Protein AF-A0A7T4YAH5-F1 (afdb_monomer)

Sequence (178 aa):
MLKLDTFTGMHGDCFAFSPDGQRLAFCVQRSLQSATRHTDVFLAGVARSELWWIDLASGQIEEVTAEGDRFAPCWSPDGSMLAFGVATSESVRLSILNVRDGRRRTLTGNLTLRGKRPFDWIDDTQVVCAMVPGGELPRLFDLDRRACRKAPQTWAQLDRLGSSTVSVLGQRDWRAGR

Mean predicted aligned error: 9.02 Å

Nearest PDB structures (foldseek):
  3iax-assembly1_A  TM=8.194E-01  e=2.278E-06  Escherichia coli
  2ivz-assembly2_B  TM=8.279E-01  e=3.447E-06  Escherichia coli
  4r40-assembly1_A  TM=7.317E-01  e=1.907E-06  Yersinia pestis CO92
  2w8b-assembly1_A  TM=7.266E-01  e=1.907E-06  Escherichia coli
  4r40-assembly2_C  TM=7.231E-01  e=2.564E-06  Yersinia pestis CO92

Solvent-accessible surface area (backbone atoms only — not comparable to full-atom values): 10236 Å² total; per-residue (Å²): 132,89,54,75,68,65,51,26,56,60,60,10,38,58,45,33,61,33,68,85,65,49,36,40,35,34,52,46,74,56,60,73,89,80,33,93,49,75,80,56,68,90,52,77,58,45,51,25,10,22,32,29,32,32,36,67,87,81,64,51,70,47,76,72,38,99,50,62,16,22,39,34,46,42,51,21,71,77,46,56,33,38,35,29,38,36,54,56,102,64,43,36,25,45,28,39,29,35,67,88,80,68,51,70,48,73,78,53,66,37,35,41,78,51,48,51,59,42,54,51,62,78,44,80,86,42,72,49,67,48,67,38,64,91,95,51,63,38,66,67,54,50,52,50,55,48,46,69,56,50,47,59,65,52,56,72,41,27,80,80,66,77,40,98,73,83,81,92,80,81,86,75,84,61,89,54,89,120

Secondary structure (DSSP, 8-state):
---HHHHHHHH--SEEE-TTSSEEEEEEEPPGGG-TTTT-GGGTTGGGEEEEEEETTT--EEES-SSSSEEEEEE-TTSSEEEEEEE-SS-EEEEEEETTT--EEEEEEEB---SS-SEEESSSS-EEE-BPPTTPPPHHHHHHHHHHHHHHHHHTTHHHHT-S------SSTTS---

pLDDT: mean 79.74, std 15.7, range [36.44, 97.75]

Foldseek 3Di:
DDDPVVLLFFFADQWDAQLVRQKIKGWDFDDCVPQPCNPLVNNVRQSRIFIWMAGPVVRDIGGLDPDGSWGHWAAANVRQKIWIWHDDLFAIFIKMAGPPPSDIDTDDDHFDGDGRHQKYAPHNPDIDHHHDPPPDTHPVSVVVVVCVVQVVVQVVCCVVVVHPDDDDDDDPVDDDPD

Structure (mmCIF, N/CA/C/O backbone):
data_AF-A0A7T4YAH5-F1
#
_entry.id   AF-A0A7T4YAH5-F1
#
loop_
_atom_site.group_PDB
_atom_site.id
_atom_site.type_symbol
_atom_site.label_atom_id
_atom_site.label_alt_id
_atom_site.label_comp_id
_atom_site.label_asym_id
_atom_site.label_entity_id
_atom_site.label_seq_id
_atom_site.pdbx_PDB_ins_code
_atom_site.Cartn_x
_atom_site.Cartn_y
_atom_site.Cartn_z
_atom_site.occupancy
_atom_site.B_iso_or_equiv
_atom_site.auth_seq_id
_atom_site.auth_comp_id
_atom_site.auth_asym_id
_atom_site.auth_atom_id
_atom_site.pdbx_PDB_model_num
ATOM 1 N N . MET A 1 1 ? 6.861 19.980 -9.165 1.00 36.44 1 MET A N 1
ATOM 2 C CA . MET A 1 1 ? 6.117 19.772 -7.905 1.00 36.44 1 MET A CA 1
ATOM 3 C C . MET A 1 1 ? 5.042 18.729 -8.191 1.00 36.44 1 MET A C 1
ATOM 5 O O . MET A 1 1 ? 4.130 19.038 -8.945 1.00 36.44 1 MET A O 1
ATOM 9 N N . LEU A 1 2 ? 5.201 17.477 -7.738 1.00 38.94 2 LEU A N 1
ATOM 10 C CA . LEU A 1 2 ? 4.140 16.472 -7.900 1.00 38.94 2 LEU A CA 1
ATOM 11 C C . LEU A 1 2 ? 2.961 16.886 -7.009 1.00 38.94 2 LEU A C 1
ATOM 13 O O . LEU A 1 2 ? 3.134 17.042 -5.803 1.00 38.94 2 LEU A O 1
ATOM 17 N N . LYS A 1 3 ? 1.788 17.117 -7.607 1.00 45.31 3 LYS A N 1
ATOM 18 C CA . LYS A 1 3 ? 0.537 17.324 -6.866 1.00 45.31 3 LYS A CA 1
ATOM 19 C C . LYS A 1 3 ? 0.084 15.992 -6.266 1.00 45.31 3 LYS A C 1
ATOM 21 O O . LYS A 1 3 ? 0.256 14.948 -6.894 1.00 45.31 3 LYS A O 1
ATOM 26 N N . LEU A 1 4 ? -0.556 16.055 -5.098 1.00 47.19 4 LEU A N 1
ATOM 27 C CA . LEU A 1 4 ? -1.170 14.908 -4.416 1.00 47.19 4 LEU A CA 1
ATOM 28 C C . LEU A 1 4 ? -2.099 14.104 -5.356 1.00 47.19 4 LEU A C 1
ATOM 30 O O . LEU A 1 4 ? -2.118 12.876 -5.298 1.00 47.19 4 LEU A O 1
ATOM 34 N N . ASP A 1 5 ? -2.771 14.794 -6.288 1.00 48.34 5 ASP A N 1
ATOM 35 C CA . ASP A 1 5 ? -3.663 14.219 -7.310 1.00 48.34 5 ASP A CA 1
ATOM 36 C C . ASP A 1 5 ? -2.974 13.245 -8.283 1.00 48.34 5 ASP A C 1
ATOM 38 O O . ASP A 1 5 ? -3.588 12.293 -8.768 1.00 48.34 5 ASP A O 1
ATOM 42 N N . THR A 1 6 ? -1.694 13.464 -8.604 1.00 48.62 6 THR A N 1
ATOM 43 C CA . THR A 1 6 ? -0.969 12.622 -9.571 1.00 48.62 6 THR A CA 1
ATOM 44 C C . THR A 1 6 ? -0.624 11.256 -8.973 1.00 48.62 6 THR A C 1
ATOM 46 O O . THR A 1 6 ? -0.599 10.255 -9.686 1.00 48.62 6 THR A O 1
ATOM 49 N N . PHE A 1 7 ? -0.391 11.198 -7.660 1.00 54.16 7 PHE A N 1
ATOM 50 C CA . PHE A 1 7 ? -0.072 9.957 -6.955 1.00 54.16 7 PHE A CA 1
ATOM 51 C C . PHE A 1 7 ? -1.321 9.090 -6.759 1.00 54.16 7 PHE A C 1
ATOM 53 O O . PHE A 1 7 ? -1.309 7.901 -7.090 1.00 54.16 7 PHE A O 1
ATOM 60 N N . THR A 1 8 ? -2.422 9.715 -6.328 1.00 55.09 8 THR A N 1
ATOM 61 C CA . THR A 1 8 ? -3.728 9.062 -6.131 1.00 55.09 8 THR A CA 1
ATOM 62 C C . THR A 1 8 ? -4.264 8.436 -7.412 1.00 55.09 8 THR A C 1
ATOM 64 O O . THR A 1 8 ? -4.818 7.341 -7.382 1.00 55.09 8 THR A O 1
ATOM 67 N N . GLY A 1 9 ? -4.072 9.100 -8.557 1.00 55.50 9 GLY A N 1
ATOM 68 C CA . GLY A 1 9 ? -4.534 8.599 -9.852 1.00 55.50 9 GLY A CA 1
ATOM 69 C C . GLY A 1 9 ? -3.882 7.289 -10.313 1.00 55.50 9 GLY A C 1
ATOM 70 O O . GLY A 1 9 ? -4.515 6.549 -11.064 1.00 55.50 9 GLY A O 1
ATOM 71 N N . MET A 1 10 ? -2.651 6.992 -9.878 1.00 57.75 10 MET A N 1
ATOM 72 C CA . MET A 1 10 ? -1.889 5.829 -10.363 1.00 57.75 10 MET A CA 1
ATOM 73 C C . MET A 1 10 ? -1.738 4.700 -9.338 1.00 57.75 10 MET A C 1
ATOM 75 O O . MET A 1 10 ? -1.637 3.541 -9.735 1.00 57.75 10 MET A O 1
ATOM 79 N N . HIS A 1 11 ? -1.720 5.018 -8.042 1.00 64.75 11 HIS A N 1
ATOM 80 C CA . HIS A 1 11 ? -1.355 4.050 -6.998 1.00 64.75 11 HIS A CA 1
ATOM 81 C C . HIS A 1 11 ? -2.385 3.946 -5.872 1.00 64.75 11 HIS A C 1
ATOM 83 O O . HIS A 1 11 ? -2.245 3.107 -4.992 1.00 64.75 11 HIS A O 1
ATOM 89 N N . GLY A 1 12 ? -3.445 4.743 -5.938 1.00 72.19 12 GLY A N 1
ATOM 90 C CA . GLY A 1 12 ? -4.539 4.752 -4.986 1.00 72.19 12 GLY A CA 1
ATOM 91 C C . GLY A 1 12 ? -4.399 5.746 -3.844 1.00 72.19 12 GLY A C 1
ATO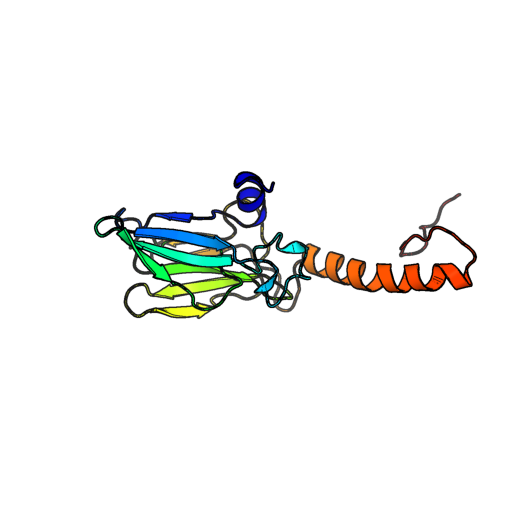M 92 O O . GLY A 1 12 ? -3.466 6.550 -3.819 1.00 72.19 12 GLY A O 1
ATOM 93 N N . ASP A 1 13 ? -5.389 5.746 -2.954 1.00 81.94 13 ASP A N 1
ATOM 94 C CA . ASP A 1 13 ? -5.535 6.763 -1.910 1.00 81.94 13 ASP A CA 1
ATOM 95 C C . ASP A 1 13 ? -4.298 6.834 -0.997 1.00 81.94 13 ASP A C 1
ATOM 97 O O . ASP A 1 13 ? -3.788 5.827 -0.520 1.00 81.94 13 ASP A O 1
ATOM 101 N N . CYS A 1 14 ? -3.778 8.041 -0.751 1.00 84.62 14 CYS A N 1
ATOM 102 C CA . CYS A 1 14 ? -2.607 8.227 0.118 1.00 84.62 14 CYS A CA 1
ATOM 103 C C . CYS A 1 14 ? -2.955 8.158 1.608 1.00 84.62 14 CYS A C 1
ATOM 105 O O . CYS A 1 14 ? -2.059 8.273 2.441 1.00 84.62 14 CYS A O 1
ATOM 107 N N . PHE A 1 15 ? -4.241 8.073 1.947 1.00 91.19 15 PHE A N 1
ATOM 108 C CA . PHE A 1 15 ? -4.732 8.051 3.314 1.00 91.19 15 PHE A CA 1
ATOM 109 C C . PHE A 1 15 ? -6.118 7.406 3.400 1.00 91.19 15 PHE A C 1
ATOM 111 O O . PHE A 1 15 ? -6.865 7.406 2.424 1.00 91.19 15 PHE A O 1
ATOM 118 N N . ALA A 1 16 ? -6.468 6.901 4.583 1.00 93.50 16 ALA A N 1
ATOM 119 C CA . ALA A 1 16 ? -7.782 6.354 4.896 1.00 93.50 16 ALA A CA 1
ATOM 120 C C . ALA A 1 16 ? -8.096 6.502 6.392 1.00 93.50 16 ALA A C 1
ATOM 122 O O . ALA A 1 16 ? -7.262 6.181 7.245 1.00 93.50 16 ALA A O 1
ATOM 123 N N . PHE A 1 17 ? -9.307 6.960 6.708 1.00 96.25 17 PHE A N 1
ATOM 124 C CA . PHE A 1 17 ? -9.820 6.956 8.078 1.00 96.25 17 PHE A CA 1
ATOM 125 C C . PHE A 1 17 ? -10.208 5.539 8.495 1.00 96.25 17 PHE A C 1
ATOM 127 O O . PHE A 1 17 ? -10.728 4.778 7.676 1.00 96.25 17 PHE A O 1
ATOM 134 N N . SER A 1 18 ? -9.976 5.202 9.762 1.00 96.88 18 SER A N 1
ATOM 135 C CA . SER A 1 18 ? -10.593 4.025 10.362 1.00 96.88 18 SER A CA 1
ATOM 136 C C . SER A 1 18 ? -12.117 4.198 10.406 1.00 96.88 18 SER A C 1
ATOM 138 O O . SER A 1 18 ? -12.602 5.333 10.468 1.00 96.88 18 SER A O 1
ATOM 140 N N . PRO A 1 19 ? -12.896 3.103 10.381 1.00 97.38 19 PRO A N 1
ATOM 141 C CA . PRO A 1 19 ? -14.359 3.179 10.332 1.00 97.38 19 PRO A CA 1
ATOM 142 C C . PRO A 1 19 ? -14.983 3.909 11.528 1.00 97.38 19 PRO A C 1
ATOM 144 O O . PRO A 1 19 ? -16.006 4.573 11.389 1.00 97.38 19 PRO A O 1
ATOM 147 N N . ASP A 1 20 ? -14.343 3.818 12.693 1.00 96.56 20 ASP A N 1
ATOM 148 C CA . ASP A 1 20 ? -14.732 4.512 13.925 1.00 96.56 20 ASP A CA 1
ATOM 149 C C . ASP A 1 20 ? -14.320 5.998 13.961 1.00 96.56 20 ASP A C 1
ATOM 151 O O . ASP A 1 20 ? -14.664 6.713 14.902 1.00 96.56 20 ASP A O 1
ATOM 155 N N . GLY A 1 21 ? -13.573 6.470 12.957 1.00 96.31 21 GLY A N 1
ATOM 156 C CA . GLY A 1 21 ? -13.074 7.838 12.870 1.00 96.31 21 GLY A CA 1
ATOM 157 C C . GLY A 1 21 ? -12.007 8.198 13.907 1.00 96.31 21 GLY A C 1
ATOM 158 O O . GLY A 1 21 ? -11.736 9.383 14.082 1.00 96.31 21 GLY A O 1
ATOM 159 N N . GLN A 1 22 ? -11.404 7.227 14.601 1.00 96.69 22 GLN A N 1
ATOM 160 C CA . GLN A 1 22 ? -10.389 7.490 15.631 1.00 96.69 22 GLN A CA 1
ATOM 161 C C . GLN A 1 22 ? -8.968 7.565 15.075 1.00 96.69 22 GLN A C 1
ATOM 163 O O . GLN A 1 22 ? -8.104 8.209 15.671 1.00 96.69 22 GLN A O 1
ATOM 168 N N . ARG A 1 23 ? -8.710 6.926 13.933 1.00 96.94 23 ARG A N 1
ATOM 169 C CA . ARG A 1 23 ? -7.390 6.866 13.311 1.00 96.94 23 ARG A CA 1
ATOM 170 C C . ARG A 1 23 ? -7.440 7.332 11.869 1.00 96.94 23 ARG A C 1
ATOM 172 O O . ARG A 1 23 ? -8.410 7.113 11.147 1.00 96.94 23 ARG A O 1
ATOM 179 N N . LEU A 1 24 ? -6.339 7.919 11.424 1.00 96.88 24 LEU A N 1
ATOM 180 C CA . LEU A 1 24 ? -6.075 8.191 10.016 1.00 96.88 24 LEU A CA 1
ATOM 181 C C . LEU A 1 24 ? -4.782 7.478 9.636 1.00 96.88 24 LEU A C 1
ATOM 183 O O . LEU A 1 24 ? -3.719 7.840 10.131 1.00 96.88 24 LEU A O 1
ATOM 187 N N . ALA A 1 25 ? -4.870 6.476 8.765 1.00 95.38 25 ALA A N 1
ATOM 188 C CA . ALA A 1 25 ? -3.705 5.869 8.133 1.00 95.38 25 ALA A CA 1
ATOM 189 C C . ALA A 1 25 ? -3.293 6.721 6.931 1.00 95.38 25 ALA A C 1
ATOM 191 O O . ALA A 1 25 ? -4.157 7.168 6.180 1.00 95.38 25 ALA A O 1
ATOM 192 N N . PHE A 1 26 ? -2.000 6.948 6.729 1.00 92.19 26 PHE A N 1
ATOM 193 C CA . PHE A 1 26 ? -1.492 7.769 5.636 1.00 92.19 26 PHE A CA 1
ATOM 194 C C . PHE A 1 26 ? -0.078 7.374 5.210 1.00 92.19 26 PHE A C 1
ATOM 196 O O . PHE A 1 26 ? 0.695 6.773 5.955 1.00 92.19 26 PHE A O 1
ATOM 203 N N . CYS A 1 27 ? 0.250 7.720 3.972 1.00 88.06 27 CYS A N 1
ATOM 204 C CA . CYS A 1 27 ? 1.543 7.467 3.364 1.00 88.06 27 CYS A CA 1
ATOM 205 C C . CYS A 1 27 ? 2.516 8.620 3.637 1.00 88.06 27 CYS A C 1
ATOM 207 O O . CYS A 1 27 ? 2.220 9.778 3.335 1.00 88.06 27 CYS A O 1
ATOM 209 N N . VAL A 1 28 ? 3.710 8.297 4.131 1.00 85.31 28 VAL A N 1
ATOM 210 C CA . VAL A 1 28 ? 4.833 9.232 4.266 1.00 85.31 28 VAL A CA 1
ATOM 211 C C . VAL A 1 28 ? 5.861 8.916 3.194 1.00 85.31 28 VAL A C 1
ATOM 213 O O . VAL A 1 28 ? 6.392 7.811 3.137 1.00 85.31 28 VAL A O 1
ATOM 216 N N . GLN A 1 29 ? 6.167 9.890 2.338 1.00 78.62 29 GLN A N 1
ATOM 217 C CA . GLN A 1 29 ? 7.160 9.711 1.285 1.00 78.62 29 GLN A CA 1
ATOM 218 C C . GLN A 1 29 ? 8.541 10.184 1.750 1.00 78.62 29 GLN A C 1
ATOM 220 O O . GLN A 1 29 ? 8.755 11.371 2.003 1.00 78.62 29 GLN A O 1
ATOM 225 N N . ARG A 1 30 ? 9.504 9.263 1.829 1.00 72.56 30 ARG A N 1
ATOM 226 C CA . ARG A 1 30 ? 10.883 9.567 2.234 1.00 72.56 30 ARG A CA 1
ATOM 227 C C . ARG A 1 30 ? 11.705 10.213 1.115 1.00 72.56 30 ARG A C 1
ATOM 229 O O . ARG A 1 30 ? 11.411 10.094 -0.082 1.00 72.56 30 ARG A O 1
ATOM 236 N N . SER A 1 31 ? 12.782 10.887 1.523 1.00 69.38 31 SER A N 1
ATOM 237 C CA . SER A 1 31 ? 13.765 11.501 0.622 1.00 69.38 31 SER A CA 1
ATOM 238 C C . SER A 1 31 ? 14.330 10.491 -0.385 1.00 69.38 31 SER A C 1
ATOM 240 O O . SER A 1 31 ? 14.428 9.299 -0.106 1.00 69.38 31 SER A O 1
ATOM 242 N N . LEU A 1 32 ? 14.730 10.968 -1.570 1.00 67.56 32 LEU A N 1
ATOM 243 C CA . LEU A 1 32 ? 15.436 10.137 -2.556 1.00 67.56 32 LEU A CA 1
ATOM 244 C C . LEU A 1 32 ? 16.767 9.608 -2.004 1.00 67.56 32 LEU A C 1
ATOM 246 O O . LEU A 1 32 ? 17.168 8.507 -2.358 1.00 67.56 32 LEU A O 1
ATOM 250 N N . GLN A 1 33 ? 17.432 10.364 -1.125 1.00 67.06 33 GLN A N 1
ATOM 251 C CA . GLN A 1 33 ? 18.733 9.982 -0.561 1.00 67.06 33 GLN A CA 1
ATOM 252 C C . GLN A 1 33 ? 18.659 8.733 0.323 1.00 67.06 33 GLN A C 1
ATOM 254 O O . GLN A 1 33 ? 19.614 7.969 0.378 1.00 67.06 33 GLN A O 1
ATOM 259 N N . SER A 1 34 ? 17.529 8.514 0.996 1.00 65.69 34 SER A N 1
ATOM 260 C CA . SER A 1 34 ? 17.310 7.360 1.872 1.00 65.69 34 SER A CA 1
ATOM 261 C C . SER A 1 34 ? 16.619 6.190 1.161 1.00 65.69 34 SER A C 1
ATOM 263 O O . SER A 1 34 ? 16.307 5.187 1.795 1.00 65.69 34 SER A O 1
ATOM 265 N N . ALA A 1 35 ? 16.331 6.312 -0.138 1.00 62.72 35 ALA A N 1
ATOM 266 C CA . ALA A 1 35 ? 15.561 5.327 -0.883 1.00 62.72 35 ALA A CA 1
ATOM 267 C C . ALA A 1 35 ? 16.434 4.173 -1.387 1.00 62.72 35 ALA A C 1
ATOM 269 O O . ALA A 1 35 ? 17.338 4.362 -2.203 1.00 62.72 35 ALA A O 1
ATOM 270 N N . THR A 1 36 ? 16.092 2.951 -0.983 1.00 60.09 36 THR A N 1
ATOM 271 C CA . THR A 1 36 ? 16.811 1.729 -1.372 1.00 60.09 36 THR A CA 1
ATOM 272 C C . THR A 1 36 ? 16.615 1.364 -2.851 1.00 60.09 36 THR A C 1
ATOM 274 O O . THR A 1 36 ? 17.432 0.640 -3.412 1.00 60.09 36 THR A O 1
ATOM 277 N N . ARG A 1 37 ? 15.545 1.860 -3.497 1.00 60.31 37 ARG A N 1
ATOM 278 C CA . ARG A 1 37 ? 15.133 1.505 -4.874 1.00 60.31 37 ARG A CA 1
ATOM 279 C C . ARG A 1 37 ? 14.713 2.720 -5.715 1.00 60.31 37 ARG A C 1
ATOM 281 O O . ARG A 1 37 ? 13.668 2.736 -6.358 1.00 60.31 37 ARG A O 1
ATOM 288 N N . HIS A 1 38 ? 15.527 3.775 -5.717 1.00 52.97 38 HIS A N 1
ATOM 289 C CA . HIS A 1 38 ? 15.213 5.033 -6.416 1.00 52.97 38 HIS A CA 1
ATOM 290 C C . HIS A 1 38 ? 15.165 4.925 -7.956 1.00 52.97 38 HIS A C 1
ATOM 292 O O . HIS A 1 38 ? 14.701 5.858 -8.610 1.00 52.97 38 HIS A O 1
ATOM 298 N N . THR A 1 39 ? 15.628 3.817 -8.543 1.00 56.16 39 THR A N 1
ATOM 299 C CA . THR A 1 39 ? 15.644 3.587 -9.998 1.00 56.16 39 THR A CA 1
ATOM 300 C C . THR A 1 39 ? 14.350 2.991 -10.555 1.00 56.16 39 THR A C 1
ATOM 302 O O . THR A 1 39 ? 14.214 2.888 -11.773 1.00 56.16 39 THR A O 1
ATOM 305 N N . ASP A 1 40 ? 13.390 2.619 -9.704 1.00 61.22 40 ASP A N 1
ATOM 306 C CA . ASP A 1 40 ? 12.112 2.042 -10.133 1.00 61.22 40 ASP A CA 1
ATOM 307 C C . ASP A 1 40 ? 11.119 3.158 -10.511 1.00 61.22 40 ASP A C 1
ATOM 309 O O . ASP A 1 40 ? 10.168 3.475 -9.790 1.00 61.22 40 ASP A O 1
ATOM 313 N N . VAL A 1 41 ? 11.370 3.783 -11.669 1.00 56.16 41 VAL A N 1
ATOM 314 C CA . VAL A 1 41 ? 10.643 4.953 -12.210 1.00 56.16 41 VAL A CA 1
ATOM 315 C C . VAL A 1 41 ? 9.122 4.730 -12.274 1.00 56.16 41 VAL A C 1
ATOM 317 O O . VAL A 1 41 ? 8.341 5.666 -12.097 1.00 56.16 41 VAL A O 1
ATOM 320 N N . PHE A 1 42 ? 8.691 3.483 -12.458 1.00 59.88 42 PHE A N 1
ATOM 321 C CA . PHE A 1 42 ? 7.303 3.098 -12.751 1.00 59.88 42 PHE A CA 1
ATOM 322 C C . PHE A 1 42 ? 6.371 3.142 -11.544 1.00 59.88 42 PHE A C 1
ATOM 324 O O . PHE A 1 42 ? 5.161 3.237 -11.708 1.00 59.88 42 PHE A O 1
ATOM 331 N N . LEU A 1 43 ? 6.927 3.132 -10.333 1.00 62.91 43 LEU A N 1
ATOM 332 C CA . LEU A 1 43 ? 6.157 3.283 -9.102 1.00 62.91 43 LEU A CA 1
ATOM 333 C C . LEU A 1 43 ? 5.958 4.758 -8.715 1.00 62.91 43 LEU A C 1
ATOM 335 O O . LEU A 1 43 ? 5.438 5.038 -7.641 1.00 62.91 43 LEU A O 1
ATOM 339 N N . ALA A 1 44 ? 6.415 5.715 -9.537 1.00 60.38 44 ALA A N 1
ATOM 340 C CA . ALA A 1 44 ? 6.275 7.164 -9.332 1.00 60.38 44 ALA A CA 1
ATOM 341 C C . ALA A 1 44 ? 6.596 7.645 -7.895 1.00 60.38 44 ALA A C 1
ATOM 343 O O . ALA A 1 44 ? 6.004 8.593 -7.379 1.00 60.38 44 ALA A O 1
ATOM 344 N N . GLY A 1 45 ? 7.548 6.981 -7.230 1.00 60.88 45 GLY A N 1
ATOM 345 C CA . GLY A 1 45 ? 7.958 7.290 -5.862 1.00 60.88 45 GLY A CA 1
ATOM 346 C C . GLY A 1 45 ? 7.187 6.584 -4.738 1.00 60.88 45 GLY A C 1
ATOM 347 O O . GLY A 1 45 ? 7.502 6.856 -3.582 1.00 60.88 45 GLY A O 1
ATOM 348 N N . VAL A 1 46 ? 6.259 5.668 -5.038 1.00 66.50 46 VAL A N 1
ATOM 349 C CA . VAL A 1 46 ? 5.670 4.706 -4.081 1.00 66.50 46 VAL A CA 1
ATOM 350 C C . VAL A 1 46 ? 6.736 3.802 -3.462 1.00 66.50 46 VAL A C 1
ATOM 352 O O . VAL A 1 46 ? 6.631 3.452 -2.291 1.00 66.50 46 VAL A O 1
ATOM 355 N N . ALA A 1 47 ? 7.815 3.513 -4.197 1.00 63.78 47 ALA A N 1
ATOM 356 C CA . ALA A 1 47 ? 8.993 2.779 -3.712 1.00 63.78 47 ALA A CA 1
ATOM 357 C C . ALA A 1 47 ? 9.805 3.522 -2.612 1.00 63.78 47 ALA A C 1
ATOM 359 O O . ALA A 1 47 ? 10.987 3.281 -2.382 1.00 63.78 47 ALA A O 1
ATOM 360 N N . ARG A 1 48 ? 9.205 4.556 -2.016 1.00 74.88 48 ARG A N 1
ATOM 361 C CA . ARG A 1 48 ? 9.737 5.387 -0.924 1.00 74.88 48 ARG A CA 1
ATOM 362 C C . ARG A 1 48 ? 8.658 5.733 0.096 1.00 74.88 48 ARG A C 1
ATOM 364 O O . ARG A 1 48 ? 8.863 6.616 0.924 1.00 74.88 48 ARG A O 1
ATOM 371 N N . SER A 1 49 ? 7.487 5.125 -0.049 1.00 81.38 49 SER A N 1
ATOM 372 C CA . SER A 1 49 ? 6.342 5.360 0.808 1.00 81.38 49 SER A CA 1
ATOM 373 C C . SER A 1 49 ? 6.410 4.411 1.994 1.00 81.38 49 SER A C 1
ATOM 375 O O . SER A 1 49 ? 6.599 3.210 1.818 1.00 81.38 49 SER A O 1
ATOM 377 N N . GLU A 1 50 ? 6.254 4.959 3.185 1.00 86.44 50 GLU A N 1
ATOM 378 C CA . GLU A 1 50 ? 6.023 4.225 4.423 1.00 86.44 50 GLU A CA 1
ATOM 379 C C . GLU A 1 50 ? 4.579 4.445 4.849 1.00 86.44 50 GLU A C 1
ATOM 381 O O . GLU A 1 50 ? 3.993 5.497 4.571 1.00 86.44 50 GLU A O 1
ATOM 386 N N . LEU A 1 51 ? 4.012 3.469 5.547 1.00 90.06 51 LEU A N 1
ATOM 387 C CA . LEU A 1 51 ? 2.682 3.602 6.106 1.00 90.06 51 LEU A CA 1
ATOM 388 C C . LEU A 1 51 ? 2.764 4.020 7.571 1.00 90.06 51 LEU A C 1
ATOM 390 O O . LEU A 1 51 ? 3.487 3.420 8.367 1.00 90.06 51 LEU A O 1
ATOM 394 N N . TRP A 1 52 ? 2.000 5.049 7.904 1.00 93.38 52 TRP A N 1
ATOM 395 C CA . TRP A 1 52 ? 1.897 5.647 9.227 1.00 93.38 52 TRP A CA 1
ATOM 396 C C . TRP A 1 52 ? 0.422 5.780 9.602 1.00 93.38 52 TRP A C 1
ATOM 398 O O . TRP A 1 52 ? -0.451 5.745 8.731 1.00 93.38 52 TRP A O 1
ATOM 408 N N . TRP A 1 53 ? 0.130 5.937 10.889 1.00 95.50 53 TRP A N 1
ATOM 409 C CA . TRP A 1 53 ? -1.177 6.397 11.335 1.00 95.50 53 TRP A CA 1
ATOM 410 C C . TRP A 1 53 ? -1.048 7.455 12.418 1.00 95.50 53 TRP A C 1
ATOM 412 O O . TRP A 1 53 ? -0.018 7.576 13.080 1.00 95.50 53 TRP A O 1
ATOM 422 N N . ILE A 1 54 ? -2.112 8.225 12.582 1.00 96.38 54 ILE A N 1
ATOM 423 C CA . ILE A 1 54 ? -2.287 9.148 13.695 1.00 96.38 54 ILE A CA 1
ATOM 424 C C . ILE A 1 54 ? -3.554 8.767 14.454 1.00 96.38 54 ILE A C 1
ATOM 426 O O . ILE A 1 54 ? -4.596 8.528 13.838 1.00 96.38 54 ILE A O 1
ATOM 430 N N . ASP A 1 55 ? -3.452 8.709 15.777 1.00 96.62 55 ASP A N 1
ATOM 431 C CA . ASP A 1 55 ? -4.601 8.713 16.673 1.00 96.62 55 ASP A CA 1
ATOM 432 C C . ASP A 1 55 ? -5.123 10.150 16.786 1.00 96.62 55 ASP A C 1
ATOM 434 O O . ASP A 1 55 ? -4.397 11.068 17.168 1.00 96.62 55 ASP A O 1
ATOM 438 N N . LEU A 1 56 ? -6.378 10.365 16.404 1.00 96.31 56 LEU A N 1
ATOM 439 C CA . LEU A 1 56 ? -6.936 11.707 16.248 1.00 96.31 56 LEU A CA 1
ATOM 440 C C . LEU A 1 56 ? -7.320 12.358 17.580 1.00 96.31 56 LEU A C 1
ATOM 442 O O . LEU A 1 56 ? -7.460 13.578 17.632 1.00 96.31 56 LEU A O 1
ATOM 446 N N . ALA A 1 57 ? -7.472 11.575 18.650 1.00 95.94 57 ALA A N 1
ATOM 447 C CA . ALA A 1 57 ? -7.790 12.099 19.973 1.00 95.94 57 ALA A CA 1
ATOM 448 C C . ALA A 1 57 ? -6.538 12.627 20.688 1.00 95.94 57 ALA A C 1
ATOM 450 O O . ALA A 1 57 ? -6.561 13.704 21.283 1.00 95.94 57 ALA A O 1
ATOM 451 N N . SER A 1 58 ? -5.444 11.870 20.624 1.00 96.69 58 SER A N 1
ATOM 452 C CA . SER A 1 58 ? -4.173 12.193 21.281 1.00 96.69 58 SER A CA 1
ATOM 453 C C . SER A 1 58 ? -3.203 12.969 20.388 1.00 96.69 58 SER A C 1
ATOM 455 O O . SER A 1 58 ? -2.290 13.621 20.892 1.00 96.69 58 SER A O 1
ATOM 457 N N . GLY A 1 59 ? -3.369 12.886 19.066 1.00 95.88 59 GLY A N 1
ATOM 458 C CA . GLY A 1 59 ? -2.396 13.373 18.091 1.00 95.88 59 GLY A CA 1
ATOM 459 C C . GLY A 1 59 ? -1.144 12.496 17.988 1.00 95.88 59 GLY A C 1
ATOM 460 O O . GLY A 1 59 ? -0.174 12.897 17.344 1.00 95.88 59 GLY A O 1
ATOM 461 N N . GLN A 1 60 ? -1.133 11.318 18.621 1.00 96.94 60 GLN A N 1
ATOM 462 C CA . GLN A 1 60 ? 0.006 10.409 18.590 1.00 96.94 60 GLN A CA 1
ATOM 463 C C . GLN A 1 60 ? 0.175 9.816 17.191 1.00 96.94 60 GLN A C 1
ATOM 465 O O . GLN A 1 60 ? -0.743 9.211 16.640 1.00 96.94 60 GLN A O 1
ATOM 470 N N . ILE A 1 61 ? 1.368 9.993 16.624 1.00 95.25 61 ILE A N 1
ATOM 471 C CA . ILE A 1 61 ? 1.746 9.481 15.306 1.00 95.25 61 ILE A CA 1
ATOM 472 C C . ILE A 1 61 ? 2.615 8.244 15.495 1.00 95.25 61 ILE A C 1
ATOM 474 O O . ILE A 1 61 ? 3.607 8.285 16.224 1.00 95.25 61 ILE A O 1
ATOM 478 N N . GLU A 1 62 ? 2.275 7.166 14.798 1.00 92.81 62 GLU A N 1
ATOM 479 C CA . GLU A 1 62 ? 2.997 5.901 14.878 1.00 92.81 62 GLU A CA 1
ATOM 480 C C . GLU A 1 62 ? 3.282 5.342 13.490 1.00 92.81 62 GLU A C 1
ATOM 482 O O . GLU A 1 62 ? 2.497 5.475 12.544 1.00 92.81 62 GLU A O 1
ATOM 487 N N . GLU A 1 63 ? 4.432 4.689 13.380 1.00 90.56 63 GLU A N 1
ATOM 488 C CA . GLU A 1 63 ? 4.824 3.993 12.171 1.00 90.56 63 GLU A CA 1
ATOM 489 C C . GLU A 1 63 ? 4.098 2.647 12.094 1.00 90.56 63 GLU A C 1
ATOM 491 O O . GLU A 1 63 ? 4.254 1.770 12.945 1.00 90.56 63 GLU A O 1
ATOM 496 N N . VAL A 1 64 ? 3.304 2.471 11.040 1.00 87.38 64 VAL A N 1
ATOM 497 C CA . VAL A 1 64 ? 2.529 1.248 10.804 1.00 87.38 64 VAL A CA 1
ATOM 498 C C . VAL A 1 64 ? 3.393 0.190 10.155 1.00 87.38 64 VAL A C 1
ATOM 500 O O . VAL A 1 64 ? 3.159 -0.997 10.372 1.00 87.38 64 VAL A O 1
ATOM 503 N N . THR A 1 65 ? 4.387 0.601 9.367 1.00 77.00 65 THR A N 1
ATOM 504 C CA . THR A 1 65 ? 5.369 -0.272 8.725 1.00 77.00 65 THR A CA 1
ATOM 505 C C . THR A 1 65 ? 6.758 0.359 8.782 1.00 77.00 65 THR A C 1
ATOM 507 O O . THR A 1 65 ? 6.994 1.331 8.081 1.00 77.00 65 THR A O 1
ATOM 510 N N . ALA A 1 66 ? 7.692 -0.258 9.514 1.00 70.50 66 ALA A N 1
ATOM 511 C CA . ALA A 1 66 ? 9.116 0.125 9.537 1.00 70.50 66 ALA A CA 1
ATOM 512 C C . ALA A 1 66 ? 9.857 -0.099 8.200 1.00 70.50 66 ALA A C 1
ATOM 514 O O . ALA A 1 66 ? 11.052 0.153 8.072 1.00 70.50 66 ALA A O 1
ATOM 515 N N . GLU A 1 67 ? 9.157 -0.651 7.210 1.00 72.56 67 GLU A N 1
ATOM 516 C CA . GLU A 1 67 ? 9.659 -0.925 5.872 1.00 72.56 67 GLU A CA 1
ATOM 517 C C . GLU A 1 67 ? 9.015 0.063 4.898 1.00 72.56 67 GLU A C 1
ATOM 519 O O . GLU A 1 67 ? 7.804 0.297 4.960 1.00 72.56 67 GLU A O 1
ATOM 524 N N . GLY A 1 68 ? 9.807 0.584 3.959 1.00 74.12 68 GLY A N 1
ATOM 525 C CA . GLY A 1 68 ? 9.290 1.336 2.818 1.00 74.12 68 GLY A CA 1
ATOM 526 C C . GLY A 1 68 ? 8.502 0.459 1.837 1.00 74.12 68 GLY A C 1
ATOM 527 O O . GLY A 1 68 ? 8.230 -0.720 2.075 1.00 74.12 68 GLY A O 1
ATOM 528 N N . ASP A 1 69 ? 8.161 1.030 0.685 1.00 84.44 69 ASP A N 1
ATOM 529 C CA . ASP A 1 69 ? 7.394 0.372 -0.378 1.00 84.44 69 ASP A CA 1
ATOM 530 C C . ASP A 1 69 ? 5.955 -0.001 0.051 1.00 84.44 69 ASP A C 1
ATOM 532 O O . ASP A 1 69 ? 5.416 -1.025 -0.386 1.00 84.44 69 ASP A O 1
ATOM 536 N N . ARG A 1 70 ? 5.328 0.799 0.928 1.00 88.62 70 ARG A N 1
ATOM 537 C CA . ARG A 1 70 ? 3.972 0.585 1.472 1.00 88.62 70 ARG A CA 1
ATOM 538 C C . ARG A 1 70 ? 3.045 1.751 1.158 1.00 88.62 70 ARG A C 1
ATOM 540 O O . ARG A 1 70 ? 3.392 2.907 1.394 1.00 88.62 70 ARG A O 1
ATOM 547 N N . PHE A 1 71 ? 1.866 1.461 0.613 1.00 87.94 71 PHE A N 1
ATOM 548 C CA . PHE A 1 71 ? 0.950 2.495 0.122 1.00 87.94 71 PHE A CA 1
ATOM 549 C C . PHE A 1 71 ? -0.507 2.026 0.054 1.00 87.94 71 PHE A C 1
ATOM 551 O O . PHE A 1 71 ? -0.785 0.856 0.302 1.00 87.94 71 PHE A O 1
ATOM 558 N N . ALA A 1 72 ? -1.418 2.931 -0.316 1.00 90.19 72 ALA A N 1
ATOM 559 C CA . ALA A 1 72 ? -2.845 2.649 -0.493 1.00 90.19 72 ALA A CA 1
ATOM 560 C C . ALA A 1 72 ? -3.497 1.971 0.727 1.00 90.19 72 ALA A C 1
ATOM 562 O O . ALA A 1 72 ? -4.005 0.857 0.595 1.00 90.19 72 ALA A O 1
ATOM 563 N N . PRO A 1 73 ? -3.449 2.588 1.926 1.00 93.69 73 PRO A N 1
ATOM 564 C CA . PRO A 1 73 ? -4.137 2.036 3.084 1.00 93.69 73 PRO A CA 1
ATOM 565 C C . PRO A 1 73 ? -5.644 1.930 2.847 1.00 93.69 73 PRO A C 1
ATOM 567 O O . PRO A 1 73 ? -6.267 2.851 2.324 1.00 93.69 73 PRO A O 1
ATOM 570 N N . CYS A 1 74 ? -6.229 0.824 3.293 1.00 94.44 74 CYS A N 1
ATOM 571 C CA . CYS A 1 74 ? -7.662 0.572 3.229 1.00 94.44 74 CYS A CA 1
ATOM 572 C C . CYS A 1 74 ? -8.094 -0.250 4.452 1.00 94.44 74 CYS A C 1
ATOM 574 O O . CYS A 1 74 ? -7.631 -1.377 4.649 1.00 94.44 74 CYS A O 1
ATOM 576 N N . TRP A 1 75 ? -8.933 0.328 5.309 1.00 96.81 75 TRP A N 1
ATOM 577 C CA . TRP A 1 75 ? -9.407 -0.321 6.535 1.00 96.81 75 TRP A CA 1
ATOM 578 C C . TRP A 1 75 ? -10.514 -1.333 6.239 1.00 96.81 75 TRP A C 1
ATOM 580 O O . TRP A 1 75 ? -11.365 -1.066 5.390 1.00 96.81 75 TRP A O 1
ATOM 590 N N . SER A 1 76 ? -10.522 -2.461 6.956 1.00 97.38 76 SER A N 1
ATOM 591 C CA . SER A 1 76 ? -11.698 -3.336 6.995 1.00 97.38 76 SER A CA 1
ATOM 592 C C . SER A 1 76 ? -12.882 -2.606 7.636 1.00 97.38 76 SER A C 1
ATOM 594 O O . SER A 1 76 ? -12.655 -1.696 8.438 1.00 97.38 76 SER A O 1
ATOM 596 N N . PRO A 1 77 ? -14.138 -2.971 7.318 1.00 97.75 77 PRO A N 1
ATOM 597 C CA . PRO A 1 77 ? -15.312 -2.284 7.861 1.00 97.75 77 PRO A CA 1
ATOM 598 C C . PRO A 1 77 ? -15.414 -2.336 9.395 1.00 97.75 77 PRO A C 1
ATOM 600 O O . PRO A 1 77 ? -15.833 -1.355 10.006 1.00 97.75 77 PRO A O 1
ATOM 603 N N . ASP A 1 78 ? -14.973 -3.427 10.024 1.00 97.38 78 ASP A N 1
ATOM 604 C CA . ASP A 1 78 ? -14.843 -3.561 11.484 1.00 97.38 78 ASP A CA 1
ATOM 605 C C . ASP A 1 78 ? -13.630 -2.831 12.097 1.00 97.38 78 ASP A C 1
ATOM 607 O O . ASP A 1 78 ? -13.479 -2.791 13.319 1.00 97.38 78 ASP A O 1
ATOM 611 N N . GLY A 1 79 ? -12.734 -2.282 11.272 1.00 97.19 79 GLY A N 1
ATOM 612 C CA . GLY A 1 79 ? -11.512 -1.601 11.698 1.00 97.19 79 GLY A CA 1
ATOM 613 C C . GLY A 1 79 ? -10.428 -2.514 12.286 1.00 97.19 79 GLY A C 1
ATOM 614 O O . GLY A 1 79 ? -9.403 -2.011 12.750 1.00 97.19 79 GLY A O 1
ATOM 615 N N . SER A 1 80 ? -10.609 -3.839 12.282 1.00 96.88 80 SER A N 1
ATOM 616 C CA . SER A 1 80 ? -9.651 -4.779 12.880 1.00 96.88 80 SER A CA 1
ATOM 617 C C . SER A 1 80 ? -8.432 -5.054 11.993 1.00 96.88 80 SER A C 1
ATOM 619 O O . SER A 1 80 ? -7.378 -5.483 12.488 1.00 96.88 80 SER A O 1
ATOM 621 N N . MET A 1 81 ? -8.548 -4.770 10.694 1.00 97.50 81 MET A N 1
ATOM 622 C CA . MET A 1 81 ? -7.521 -5.007 9.691 1.00 97.50 81 MET A CA 1
ATOM 623 C C . MET A 1 81 ? -7.245 -3.755 8.856 1.00 97.50 81 MET A C 1
ATOM 625 O O . MET A 1 81 ? -8.126 -2.954 8.551 1.00 97.50 81 MET A O 1
ATOM 629 N N . LEU A 1 82 ? -5.996 -3.635 8.412 1.00 96.06 82 LEU A N 1
ATOM 630 C CA . LEU A 1 82 ? -5.569 -2.634 7.442 1.00 96.06 82 LEU A CA 1
ATOM 631 C C . LEU A 1 82 ? -4.929 -3.330 6.241 1.00 96.06 82 LEU A C 1
ATOM 633 O O . LEU A 1 82 ? -3.886 -3.971 6.371 1.00 96.06 82 LEU A O 1
ATOM 637 N N . ALA A 1 83 ? -5.553 -3.203 5.075 1.00 95.75 83 ALA A N 1
ATOM 638 C CA . ALA A 1 83 ? -5.002 -3.611 3.792 1.00 95.75 83 ALA A CA 1
ATOM 639 C C . ALA A 1 83 ? -4.085 -2.519 3.229 1.00 95.75 83 ALA A C 1
ATOM 641 O O . ALA A 1 83 ? -4.349 -1.329 3.399 1.00 95.75 83 ALA A O 1
ATOM 642 N N . PHE A 1 84 ? -3.005 -2.919 2.563 1.00 93.75 84 PHE A N 1
ATOM 643 C CA . 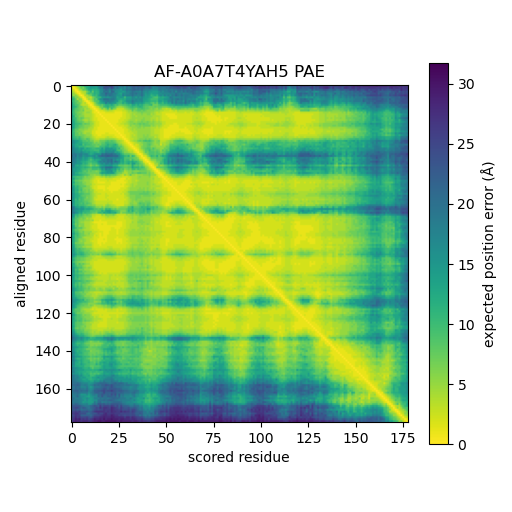PHE A 1 84 ? -2.071 -2.004 1.911 1.00 93.75 84 PHE A CA 1
ATOM 644 C C . PHE A 1 84 ? -1.290 -2.695 0.786 1.00 93.75 84 PHE A C 1
ATOM 646 O O . PHE A 1 84 ? -1.073 -3.912 0.772 1.00 93.75 84 PHE A O 1
ATOM 653 N N . GLY A 1 85 ? -0.840 -1.885 -0.167 1.00 91.00 85 GLY A N 1
ATOM 654 C CA . GLY A 1 85 ? 0.005 -2.292 -1.275 1.00 91.00 85 GLY A CA 1
ATOM 655 C C . GLY A 1 85 ? 1.457 -2.418 -0.835 1.00 91.00 85 GLY A C 1
ATOM 656 O O . GLY A 1 85 ? 1.999 -1.547 -0.158 1.00 91.00 85 GLY A O 1
ATOM 657 N N . VAL A 1 86 ? 2.091 -3.505 -1.256 1.00 90.06 86 VAL A N 1
ATOM 658 C CA . VAL A 1 86 ? 3.511 -3.804 -1.081 1.00 90.06 86 VAL A CA 1
ATOM 659 C C . VAL A 1 86 ? 4.180 -3.716 -2.438 1.00 90.06 86 VAL A C 1
ATOM 661 O O . VAL A 1 86 ? 4.043 -4.624 -3.260 1.00 90.06 86 VAL A O 1
ATOM 664 N N . ALA A 1 87 ? 4.901 -2.628 -2.678 1.00 83.88 87 ALA A N 1
ATOM 665 C CA . ALA A 1 87 ? 5.749 -2.506 -3.847 1.00 83.88 87 ALA A CA 1
ATOM 666 C C . ALA A 1 87 ? 6.997 -3.392 -3.719 1.00 83.88 87 ALA A C 1
ATOM 668 O O . ALA A 1 87 ? 7.559 -3.616 -2.647 1.00 83.88 87 ALA A O 1
ATOM 669 N N . THR A 1 88 ? 7.412 -3.934 -4.854 1.00 80.00 88 THR A N 1
ATOM 670 C CA . THR A 1 88 ? 8.663 -4.665 -5.038 1.00 80.00 88 THR A CA 1
ATOM 671 C C . THR A 1 88 ? 9.320 -4.156 -6.316 1.00 80.00 88 THR A C 1
ATOM 673 O O . THR A 1 88 ? 8.691 -3.436 -7.091 1.00 80.00 88 THR A O 1
ATOM 676 N N . SER A 1 89 ? 10.551 -4.584 -6.588 1.00 74.25 89 SER A N 1
ATOM 677 C CA . SER A 1 89 ? 11.234 -4.263 -7.849 1.00 74.25 89 SER A CA 1
ATOM 678 C C . SER A 1 89 ? 10.543 -4.838 -9.096 1.00 74.25 89 SER A C 1
ATOM 680 O O . SER A 1 89 ? 10.919 -4.513 -10.223 1.00 74.25 89 SER A O 1
ATOM 682 N N . GLU A 1 90 ? 9.563 -5.731 -8.927 1.00 75.81 90 GLU A N 1
ATOM 683 C CA . GLU A 1 90 ? 8.953 -6.489 -10.025 1.00 75.81 90 GLU A CA 1
ATOM 684 C C . GLU A 1 90 ? 7.442 -6.305 -10.140 1.00 75.81 90 GLU A C 1
ATOM 686 O O . GLU A 1 90 ? 6.894 -6.397 -11.235 1.00 75.81 90 GLU A O 1
ATOM 691 N N . SER A 1 91 ? 6.760 -6.045 -9.029 1.00 82.69 91 SER A N 1
ATOM 692 C CA . SER A 1 91 ? 5.305 -5.933 -8.977 1.00 82.69 91 SER A CA 1
ATOM 693 C C . SER A 1 91 ? 4.847 -5.279 -7.675 1.00 82.69 91 SER A C 1
ATOM 695 O O . SER A 1 91 ? 5.632 -5.065 -6.752 1.00 82.69 91 SER A O 1
ATOM 697 N N . VAL A 1 92 ? 3.545 -5.045 -7.562 1.00 86.06 92 VAL A N 1
ATOM 698 C CA . VAL A 1 92 ? 2.867 -4.817 -6.285 1.00 86.06 92 VAL A CA 1
ATOM 699 C C . VAL A 1 92 ? 2.158 -6.091 -5.829 1.00 86.06 92 VAL A C 1
ATOM 701 O O . VAL A 1 92 ? 1.707 -6.875 -6.667 1.00 86.06 92 VAL A O 1
ATOM 704 N N . ARG A 1 93 ? 2.062 -6.298 -4.514 1.00 90.69 93 ARG A N 1
ATOM 705 C CA . ARG A 1 93 ? 1.234 -7.329 -3.868 1.00 90.69 93 ARG A CA 1
ATOM 706 C C . ARG A 1 93 ? 0.319 -6.698 -2.821 1.00 90.69 93 ARG A C 1
ATOM 708 O O . ARG A 1 93 ? 0.630 -5.624 -2.315 1.00 90.69 93 ARG A O 1
ATOM 715 N N . LEU A 1 94 ? -0.783 -7.362 -2.491 1.00 93.69 94 LEU A N 1
ATOM 716 C CA . LEU A 1 94 ? -1.658 -6.967 -1.391 1.00 93.69 94 LEU A CA 1
ATOM 717 C C . LEU A 1 94 ? -1.194 -7.636 -0.096 1.00 93.69 94 LEU A C 1
ATOM 719 O O . LEU A 1 94 ? -1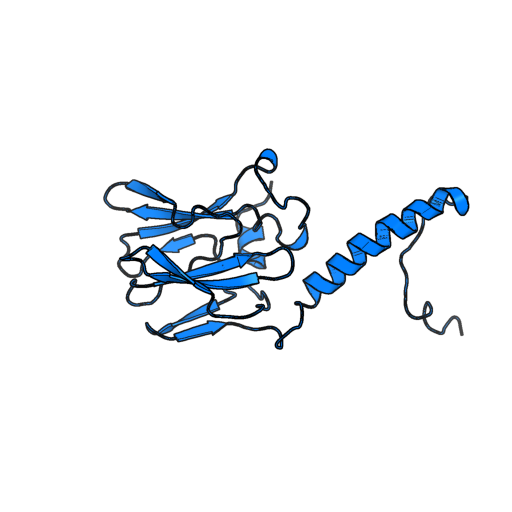.032 -8.860 -0.046 1.00 93.69 94 LEU A O 1
ATOM 723 N N . SER A 1 95 ? -1.059 -6.840 0.958 1.00 94.94 95 SER A N 1
ATOM 724 C CA . SER A 1 95 ? -0.841 -7.314 2.321 1.00 94.94 95 SER A CA 1
ATOM 725 C C . SER A 1 95 ? -1.889 -6.758 3.269 1.00 94.94 95 SER A C 1
ATOM 727 O O . SER A 1 95 ? -2.483 -5.715 3.013 1.00 94.94 95 SER A O 1
ATOM 729 N N . ILE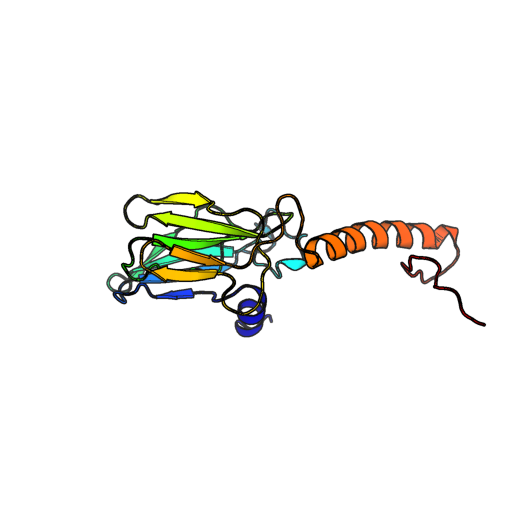 A 1 96 ? -2.095 -7.467 4.376 1.00 96.00 96 ILE A N 1
ATOM 730 C CA . ILE A 1 96 ? -2.925 -7.014 5.489 1.00 96.00 96 ILE A CA 1
ATOM 731 C C . ILE A 1 96 ? -2.124 -6.978 6.785 1.00 96.00 96 ILE A C 1
ATOM 733 O O . ILE A 1 96 ? -1.180 -7.753 6.973 1.00 96.00 96 ILE A O 1
ATOM 737 N N . LEU A 1 97 ? -2.541 -6.090 7.675 1.00 95.62 97 LEU A N 1
ATOM 738 C CA . LEU A 1 97 ? -2.071 -5.917 9.040 1.00 95.62 97 LEU A CA 1
ATOM 739 C C . LEU A 1 97 ? -3.249 -6.119 9.990 1.00 95.62 97 LEU A C 1
ATOM 741 O O . LEU A 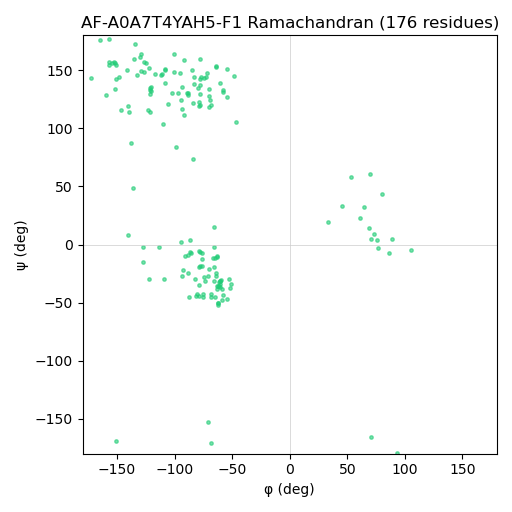1 97 ? -4.289 -5.497 9.797 1.00 95.62 97 LEU A O 1
ATOM 745 N N . ASN A 1 98 ? -3.060 -6.914 11.039 1.00 95.81 98 ASN A N 1
ATOM 746 C CA . ASN A 1 98 ? -3.945 -6.907 12.194 1.00 95.81 98 ASN A CA 1
ATOM 747 C C . ASN A 1 98 ? -3.599 -5.710 13.088 1.00 95.81 98 ASN A C 1
ATOM 749 O O . ASN A 1 98 ? -2.461 -5.555 13.538 1.00 95.81 98 ASN A O 1
ATOM 753 N N . VAL A 1 99 ? -4.589 -4.861 13.336 1.00 94.25 99 VAL A N 1
ATOM 754 C CA . VAL A 1 99 ? -4.407 -3.564 14.000 1.00 94.25 99 VAL A CA 1
ATOM 755 C C . VAL A 1 99 ? -4.090 -3.721 15.490 1.00 94.25 99 VAL A C 1
ATOM 757 O O . VAL A 1 99 ? -3.428 -2.865 16.074 1.00 94.25 99 VAL A O 1
ATOM 760 N N . ARG A 1 100 ? -4.534 -4.820 16.110 1.00 92.19 100 ARG A N 1
ATOM 761 C CA . ARG A 1 100 ? -4.380 -5.067 17.547 1.00 92.19 100 ARG A CA 1
ATOM 762 C C . ARG A 1 100 ? -2.984 -5.556 17.915 1.00 92.19 100 ARG A C 1
ATOM 764 O O . ARG A 1 100 ? -2.454 -5.134 18.937 1.00 92.19 100 ARG A O 1
ATOM 771 N N . ASP A 1 101 ? -2.432 -6.492 17.146 1.00 92.00 101 ASP A N 1
ATOM 772 C CA . ASP A 1 101 ? -1.167 -7.160 17.487 1.00 92.00 101 ASP A CA 1
ATOM 773 C C . ASP A 1 101 ? -0.015 -6.839 16.526 1.00 92.00 101 ASP A C 1
ATOM 775 O O . ASP A 1 101 ? 1.111 -7.295 16.728 1.00 92.00 101 ASP A O 1
ATOM 779 N N . GLY A 1 102 ? -0.278 -6.053 15.482 1.00 90.81 102 GLY A N 1
ATOM 780 C CA . GLY A 1 102 ? 0.729 -5.638 14.520 1.00 90.81 102 GLY A CA 1
ATOM 781 C C . GLY A 1 102 ? 1.139 -6.730 13.525 1.00 90.81 102 GLY A C 1
ATOM 782 O O . GLY A 1 102 ? 2.051 -6.509 12.721 1.00 90.81 102 GLY A O 1
ATOM 783 N N . ARG A 1 103 ? 0.513 -7.918 13.548 1.00 92.88 103 ARG A N 1
ATOM 784 C CA . ARG A 1 103 ? 0.888 -9.024 12.656 1.00 92.88 103 ARG A CA 1
ATOM 785 C C . ARG A 1 103 ? 0.502 -8.723 11.219 1.00 92.88 103 ARG A C 1
ATOM 787 O O . ARG A 1 103 ? -0.626 -8.337 10.927 1.00 92.88 103 ARG A O 1
ATOM 794 N N . ARG A 1 104 ? 1.436 -8.972 10.302 1.00 92.44 104 ARG A N 1
ATOM 795 C CA . ARG A 1 104 ? 1.270 -8.724 8.866 1.00 92.44 104 ARG A CA 1
ATOM 796 C C . ARG A 1 104 ? 1.356 -10.016 8.073 1.00 92.44 104 ARG A C 1
ATOM 798 O O . ARG A 1 104 ? 2.137 -10.904 8.412 1.00 92.44 104 ARG A O 1
ATOM 805 N N . ARG A 1 105 ? 0.606 -10.096 6.974 1.00 93.88 105 ARG A N 1
ATOM 806 C CA . ARG A 1 105 ? 0.784 -11.144 5.960 1.00 93.88 105 ARG A CA 1
ATOM 807 C C . ARG A 1 105 ? 0.428 -10.644 4.566 1.00 93.88 105 ARG A C 1
ATOM 809 O O . ARG A 1 105 ? -0.521 -9.884 4.398 1.00 93.88 105 ARG A O 1
ATOM 816 N N . THR A 1 106 ? 1.165 -11.120 3.571 1.00 94.25 106 THR A N 1
ATOM 817 C CA . THR A 1 106 ? 0.826 -10.931 2.157 1.00 94.25 106 THR A CA 1
ATOM 818 C C . THR A 1 106 ? -0.286 -11.902 1.775 1.00 94.25 106 THR A C 1
ATOM 820 O O . THR A 1 106 ? -0.174 -13.096 2.049 1.00 94.25 106 THR A O 1
ATOM 823 N N . LEU A 1 107 ? -1.355 -11.398 1.159 1.00 92.06 107 LEU A N 1
ATOM 824 C CA . LEU A 1 107 ? -2.516 -12.198 0.760 1.00 92.06 107 LEU A CA 1
ATOM 825 C C . LEU A 1 107 ? -2.432 -12.707 -0.677 1.00 92.06 107 LEU A C 1
ATOM 827 O O . LEU A 1 107 ? -3.038 -13.725 -0.997 1.00 92.06 107 LEU A O 1
ATOM 831 N N . THR A 1 108 ? -1.715 -11.997 -1.550 1.00 90.19 108 THR A N 1
ATOM 832 C CA . THR A 1 108 ? -1.794 -12.232 -2.996 1.00 90.19 108 THR A CA 1
ATOM 833 C C . THR A 1 108 ? -0.432 -12.416 -3.651 1.00 90.19 108 THR A C 1
ATOM 835 O O . THR A 1 108 ? 0.613 -12.009 -3.136 1.00 90.19 108 THR A O 1
ATOM 838 N N . GLY A 1 109 ? -0.472 -12.961 -4.868 1.00 89.75 109 GLY A N 1
ATOM 839 C CA . GLY A 1 109 ? 0.577 -12.753 -5.859 1.00 89.75 109 GLY A CA 1
ATOM 840 C C . GLY A 1 109 ? 0.567 -11.323 -6.416 1.00 89.75 109 GLY A C 1
ATOM 841 O O . GLY A 1 109 ? 0.148 -10.369 -5.755 1.00 89.75 109 GLY A O 1
ATOM 842 N N . ASN A 1 110 ? 1.045 -11.183 -7.648 1.00 89.31 110 ASN A N 1
ATOM 843 C CA . ASN A 1 110 ? 1.222 -9.898 -8.319 1.00 89.31 110 ASN A CA 1
ATOM 844 C C . ASN A 1 110 ? -0.128 -9.249 -8.677 1.00 89.31 110 ASN A C 1
ATOM 846 O O . ASN A 1 110 ? -0.970 -9.871 -9.321 1.00 89.31 110 ASN A O 1
ATOM 850 N N . LEU A 1 111 ? -0.329 -7.991 -8.282 1.00 87.75 111 LEU A N 1
ATOM 851 C CA . LEU A 1 111 ? -1.517 -7.205 -8.615 1.00 87.75 111 LEU A CA 1
ATOM 852 C C . LEU A 1 111 ? -1.381 -6.523 -9.977 1.00 87.75 111 LEU A C 1
ATOM 854 O O . LEU A 1 111 ? -0.293 -6.100 -10.372 1.00 87.75 111 LEU A O 1
ATOM 858 N N . THR A 1 112 ? -2.510 -6.312 -10.655 1.00 82.19 112 THR A N 1
ATOM 859 C CA . THR A 1 112 ? -2.606 -5.282 -11.695 1.00 82.19 112 THR A CA 1
ATOM 860 C C . THR A 1 112 ? -3.104 -3.994 -11.045 1.00 82.19 112 THR A C 1
ATOM 862 O O . THR A 1 112 ? -4.241 -3.905 -10.595 1.00 82.19 112 THR A O 1
ATOM 865 N N . LEU A 1 113 ? -2.240 -2.980 -10.977 1.00 76.38 113 LEU A N 1
ATOM 866 C CA . LEU A 1 113 ? -2.640 -1.662 -10.487 1.00 76.38 113 LEU A CA 1
ATOM 867 C C . LEU A 1 113 ? -3.567 -1.005 -11.510 1.00 76.38 113 LEU A C 1
ATOM 869 O O . LEU A 1 113 ? -3.173 -0.793 -12.660 1.00 76.38 113 LEU A O 1
ATOM 873 N N . ARG A 1 114 ? -4.804 -0.712 -11.106 1.00 67.31 114 ARG A N 1
ATOM 874 C CA . ARG A 1 114 ? -5.792 -0.017 -11.935 1.00 67.31 114 ARG A CA 1
ATOM 875 C C . ARG A 1 114 ? -6.584 0.975 -11.087 1.00 67.31 114 ARG A C 1
ATOM 877 O O . ARG A 1 114 ? -7.300 0.577 -10.178 1.00 67.31 114 ARG A O 1
ATOM 884 N N . GLY A 1 115 ? -6.500 2.256 -11.443 1.00 67.50 115 GLY A N 1
ATOM 885 C CA . GLY A 1 115 ? -7.309 3.319 -10.844 1.00 67.50 115 GLY A CA 1
ATOM 886 C C . GLY A 1 115 ? -6.945 3.669 -9.397 1.00 67.50 115 GLY A C 1
ATOM 887 O O . GLY A 1 115 ? -5.887 3.300 -8.894 1.00 67.50 115 GLY A O 1
ATOM 888 N N . LYS A 1 116 ? -7.846 4.409 -8.736 1.00 67.50 116 LYS A N 1
ATOM 889 C CA . LYS A 1 116 ? -7.643 4.978 -7.389 1.00 67.50 116 LYS A CA 1
ATOM 890 C C . LYS A 1 116 ? -7.777 3.974 -6.233 1.00 67.50 116 LYS A C 1
ATOM 892 O O . LYS A 1 116 ? -7.437 4.298 -5.104 1.00 67.50 116 LYS A O 1
ATOM 897 N N . ARG A 1 117 ? -8.291 2.771 -6.482 1.00 75.38 117 ARG A N 1
ATOM 898 C CA . ARG A 1 117 ? -8.454 1.728 -5.459 1.00 75.38 117 ARG A CA 1
ATOM 899 C C . ARG A 1 117 ? -8.054 0.378 -6.045 1.00 75.38 117 ARG A C 1
ATOM 901 O O . ARG A 1 117 ? -8.897 -0.300 -6.627 1.00 75.38 117 ARG A O 1
ATOM 908 N N . PRO A 1 118 ? -6.762 0.010 -5.975 1.00 81.44 118 PRO A N 1
ATOM 909 C CA . PRO A 1 118 ? -6.279 -1.252 -6.542 1.00 81.44 118 PRO A CA 1
ATOM 910 C C . PRO A 1 118 ? -6.852 -2.489 -5.825 1.00 81.44 118 PRO A C 1
ATOM 912 O O . PRO A 1 118 ? -6.842 -3.588 -6.384 1.00 81.44 118 PRO A O 1
ATOM 915 N N . PHE A 1 119 ? -7.347 -2.304 -4.603 1.00 90.75 119 PHE A N 1
ATOM 916 C CA . PHE A 1 119 ? -8.076 -3.276 -3.802 1.00 90.75 119 PHE A CA 1
ATOM 917 C C . PHE A 1 119 ? -9.038 -2.543 -2.855 1.00 90.75 119 PHE A C 1
ATOM 919 O O . PHE A 1 119 ? -8.811 -1.370 -2.553 1.00 90.75 119 PHE A O 1
ATOM 926 N N . ASP A 1 120 ? -10.095 -3.221 -2.411 1.00 92.69 120 ASP A N 1
ATOM 927 C CA . ASP A 1 120 ? -11.060 -2.696 -1.432 1.00 92.69 120 ASP A CA 1
ATOM 928 C C . ASP A 1 120 ? -11.674 -3.849 -0.620 1.00 92.69 120 ASP A C 1
ATOM 930 O O . ASP A 1 120 ? -11.714 -4.992 -1.092 1.00 92.69 120 ASP A O 1
ATOM 934 N N . TRP A 1 121 ? -12.140 -3.572 0.593 1.00 95.25 121 TRP A N 1
ATOM 935 C CA . TRP A 1 121 ? -12.832 -4.577 1.402 1.00 95.25 121 TRP A CA 1
ATOM 936 C C . TRP A 1 121 ? -14.274 -4.752 0.918 1.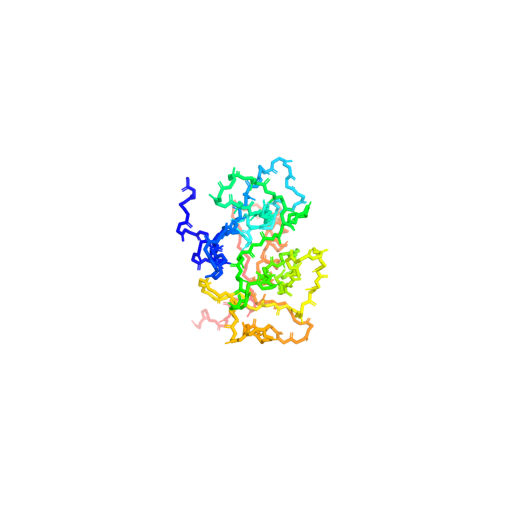00 95.25 121 TRP A C 1
ATOM 938 O O . TRP A 1 121 ? -14.969 -3.785 0.614 1.00 95.25 121 TRP A O 1
ATOM 948 N N . ILE A 1 122 ? -14.719 -6.005 0.837 1.00 96.44 122 ILE A N 1
ATOM 949 C CA . ILE A 1 122 ? -16.125 -6.356 0.591 1.00 96.44 122 ILE A CA 1
ATOM 950 C C . ILE A 1 122 ? -16.868 -6.423 1.931 1.00 96.44 122 ILE A C 1
ATOM 952 O O . ILE A 1 122 ? -17.967 -5.891 2.063 1.00 96.44 122 ILE A O 1
ATOM 956 N N . ASP A 1 123 ? -16.244 -7.070 2.915 1.00 95.75 123 ASP A N 1
ATOM 957 C CA . ASP A 1 123 ? -16.711 -7.243 4.292 1.00 95.75 123 ASP A CA 1
ATOM 958 C C . ASP A 1 123 ? -15.496 -7.369 5.232 1.00 95.75 123 ASP A C 1
ATOM 960 O O . ASP A 1 123 ? -14.366 -7.141 4.807 1.00 95.75 123 ASP A O 1
ATOM 964 N N . ASP A 1 124 ? -15.695 -7.747 6.496 1.00 95.38 124 ASP A N 1
ATOM 965 C CA . ASP A 1 124 ? -14.627 -7.858 7.510 1.00 95.38 124 ASP A CA 1
ATOM 966 C C . ASP A 1 124 ? -13.578 -8.948 7.217 1.00 95.38 124 ASP A C 1
ATOM 968 O O . ASP A 1 124 ? -12.530 -9.031 7.861 1.00 95.38 124 ASP A O 1
ATOM 972 N N . THR A 1 125 ? -13.843 -9.816 6.242 1.00 94.38 125 THR A N 1
ATOM 973 C CA . THR A 1 125 ? -13.043 -11.009 5.944 1.00 94.38 125 THR A CA 1
ATOM 974 C C . THR A 1 125 ? -12.612 -11.117 4.483 1.00 94.38 125 THR A C 1
ATOM 976 O O . THR A 1 125 ? -11.704 -11.895 4.171 1.00 94.38 125 THR A O 1
ATOM 979 N N . GLN A 1 126 ? -13.226 -10.345 3.587 1.00 95.38 126 GLN A N 1
ATOM 980 C CA . GLN A 1 126 ? -13.036 -10.449 2.145 1.00 95.38 126 GLN A CA 1
ATOM 981 C C . GLN A 1 126 ? -12.505 -9.150 1.538 1.00 95.38 126 GLN A C 1
ATOM 983 O O . GLN A 1 126 ? -13.014 -8.063 1.795 1.00 95.38 126 GLN A O 1
ATOM 988 N N . VAL A 1 127 ? -11.512 -9.283 0.655 1.00 95.50 127 VAL A N 1
ATOM 989 C CA . VAL A 1 127 ? -10.938 -8.178 -0.126 1.00 95.50 127 VAL A CA 1
ATOM 990 C C . VAL A 1 127 ? -11.079 -8.489 -1.610 1.00 95.50 127 VAL A C 1
ATOM 992 O O . VAL A 1 127 ? -10.753 -9.593 -2.054 1.00 95.50 127 VAL A O 1
ATOM 995 N N . VAL A 1 128 ? -11.514 -7.504 -2.393 1.00 93.75 128 VAL A N 1
ATOM 996 C CA . VAL A 1 128 ? -11.485 -7.557 -3.855 1.00 93.75 128 VAL A CA 1
ATOM 997 C C . VAL A 1 128 ? -10.201 -6.916 -4.370 1.00 93.75 128 VAL A C 1
ATOM 999 O O . VAL A 1 128 ? -9.794 -5.854 -3.909 1.00 93.75 128 VAL A O 1
ATOM 1002 N N . CYS A 1 129 ? -9.545 -7.552 -5.338 1.00 92.50 129 CYS A N 1
ATOM 1003 C CA . CYS A 1 129 ? -8.389 -6.989 -6.030 1.00 92.50 129 CYS A CA 1
ATOM 1004 C C . CYS A 1 129 ? -8.244 -7.598 -7.427 1.00 92.50 129 CYS A C 1
ATOM 1006 O O . CYS A 1 129 ? -8.700 -8.713 -7.689 1.00 92.50 129 CYS A O 1
ATOM 1008 N N . ALA A 1 130 ? -7.589 -6.875 -8.333 1.00 88.94 130 ALA A N 1
ATOM 1009 C CA . ALA A 1 130 ? -7.270 -7.394 -9.655 1.00 88.94 130 ALA A CA 1
ATOM 1010 C C . ALA A 1 130 ? -5.851 -7.984 -9.656 1.00 88.94 130 ALA A C 1
ATOM 1012 O O . ALA A 1 130 ? -4.877 -7.297 -9.340 1.00 88.94 130 ALA A O 1
ATOM 1013 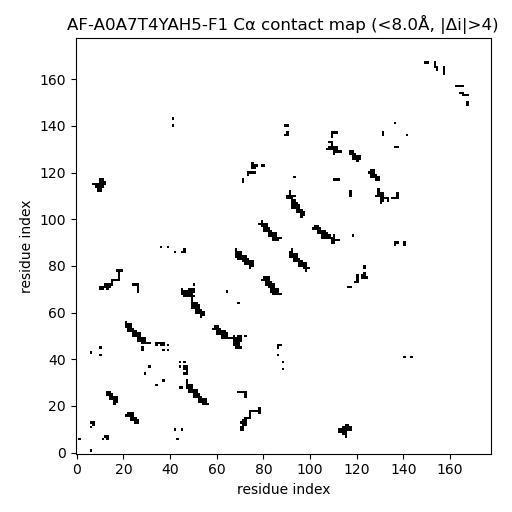N N . MET A 1 131 ? -5.722 -9.254 -10.041 1.00 89.56 131 MET A N 1
ATOM 1014 C CA . MET A 1 131 ? -4.444 -9.970 -10.054 1.00 89.56 131 MET A CA 1
ATOM 1015 C C . MET A 1 131 ? -3.929 -10.209 -11.472 1.00 89.56 131 MET A C 1
ATOM 1017 O O . MET A 1 131 ? -4.690 -10.354 -12.429 1.00 89.56 131 MET A O 1
ATOM 1021 N N . VAL A 1 132 ? -2.608 -10.266 -11.586 1.00 88.00 132 VAL A N 1
ATOM 1022 C CA . VAL A 1 132 ? -1.909 -10.811 -12.747 1.00 88.00 132 VAL A CA 1
ATOM 1023 C C . VAL A 1 132 ? -1.974 -12.345 -12.669 1.00 88.00 132 VAL A C 1
ATOM 1025 O O . VAL A 1 132 ? -1.911 -12.886 -11.559 1.00 88.00 132 VAL A O 1
ATOM 1028 N N . PRO A 1 133 ? -2.093 -13.065 -13.804 1.00 85.38 133 PRO A N 1
ATOM 1029 C CA . PRO A 1 133 ? -1.970 -14.519 -13.820 1.00 85.38 133 PRO A CA 1
ATOM 1030 C C . PRO A 1 133 ? -0.724 -15.008 -13.072 1.00 85.38 133 PRO A C 1
ATOM 1032 O O . PRO A 1 133 ? 0.321 -14.353 -13.061 1.00 85.38 133 PRO A O 1
ATOM 1035 N N . GLY A 1 134 ? -0.845 -16.162 -12.415 1.00 82.25 134 GLY A N 1
ATOM 1036 C CA . GLY A 1 134 ? 0.216 -16.700 -11.565 1.00 82.25 134 GLY A CA 1
ATOM 1037 C C . GLY A 1 134 ? 1.550 -16.828 -12.307 1.00 82.25 134 GLY A C 1
ATOM 1038 O O . GLY A 1 134 ? 1.617 -17.446 -13.363 1.00 82.25 134 GLY A O 1
ATOM 1039 N N . GLY A 1 135 ? 2.610 -16.249 -11.735 1.00 73.88 135 GLY A N 1
ATOM 1040 C CA . GLY A 1 135 ? 3.970 -16.291 -12.287 1.00 73.88 135 GLY A CA 1
ATOM 1041 C C . GLY A 1 135 ? 4.297 -15.201 -13.314 1.00 73.88 135 GLY A C 1
ATOM 1042 O O . GLY A 1 135 ? 5.462 -15.056 -13.676 1.00 73.88 135 GLY A O 1
ATOM 1043 N N . GLU A 1 136 ? 3.321 -14.403 -13.748 1.00 82.81 136 GLU A N 1
ATOM 1044 C CA . GLU A 1 136 ? 3.554 -13.306 -14.688 1.00 82.81 136 GLU A CA 1
ATOM 1045 C C . GLU A 1 136 ? 3.832 -11.965 -13.982 1.00 82.81 136 GLU A C 1
ATOM 1047 O O . GLU A 1 136 ? 3.473 -11.734 -12.820 1.00 82.81 136 GLU A O 1
ATOM 1052 N N . LEU A 1 137 ? 4.477 -11.052 -14.714 1.00 80.06 137 LEU A N 1
ATOM 1053 C CA . LEU A 1 137 ? 4.633 -9.653 -14.320 1.00 80.06 137 LEU A CA 1
ATOM 1054 C C . LEU A 1 137 ? 3.534 -8.803 -14.965 1.00 80.06 137 LEU A C 1
ATOM 1056 O O . LEU A 1 137 ? 3.128 -9.082 -16.099 1.00 80.06 137 LEU A O 1
ATOM 1060 N N . PRO A 1 138 ? 3.072 -7.724 -14.307 1.00 81.12 138 PRO A N 1
ATOM 1061 C CA . PRO A 1 138 ? 2.165 -6.798 -14.963 1.00 81.12 138 PRO A CA 1
ATOM 1062 C C . PRO A 1 138 ? 2.830 -6.238 -16.231 1.00 81.12 138 PRO A C 1
ATOM 1064 O O . PRO A 1 138 ? 3.982 -5.809 -16.201 1.00 81.12 138 PRO A O 1
ATOM 1067 N N . ARG A 1 139 ? 2.101 -6.220 -17.355 1.00 77.75 139 ARG A N 1
ATOM 1068 C CA . ARG A 1 139 ? 2.665 -5.873 -18.677 1.00 77.75 139 ARG A CA 1
ATOM 1069 C C . ARG A 1 139 ? 3.433 -4.555 -18.705 1.00 77.75 139 ARG A C 1
ATOM 1071 O O . ARG A 1 139 ? 4.432 -4.471 -19.409 1.00 77.75 139 ARG A O 1
ATOM 1078 N N . LEU A 1 140 ? 2.960 -3.551 -17.966 1.00 73.44 140 LEU A N 1
ATOM 1079 C CA . LEU A 1 140 ? 3.630 -2.257 -17.877 1.00 73.44 140 LEU A CA 1
ATOM 1080 C C . LEU A 1 140 ? 5.027 -2.416 -17.258 1.00 73.44 140 LEU A C 1
ATOM 1082 O O . LEU A 1 140 ? 6.002 -2.050 -17.896 1.00 73.44 140 LEU A O 1
ATOM 1086 N N . PHE A 1 141 ? 5.133 -3.105 -16.114 1.00 75.00 141 PHE A N 1
ATOM 1087 C CA . PHE A 1 141 ? 6.402 -3.386 -15.429 1.00 75.00 141 PHE A CA 1
ATOM 1088 C C . PHE A 1 141 ? 7.383 -4.152 -16.323 1.00 75.00 141 PHE A C 1
ATOM 1090 O O . PHE A 1 141 ? 8.575 -3.844 -16.362 1.00 75.00 141 PHE A O 1
ATOM 1097 N N . ASP A 1 142 ? 6.893 -5.155 -17.052 1.00 79.12 142 ASP A N 1
ATOM 1098 C CA . ASP A 1 142 ? 7.732 -5.925 -17.968 1.00 79.12 142 ASP A CA 1
ATOM 1099 C C . ASP A 1 142 ? 8.200 -5.093 -19.177 1.00 79.12 142 ASP A C 1
ATOM 1101 O O . ASP A 1 142 ? 9.383 -5.119 -19.528 1.00 79.12 142 ASP A O 1
ATOM 1105 N N . LEU A 1 143 ? 7.301 -4.328 -19.805 1.00 79.00 143 LEU A N 1
ATOM 1106 C CA . LEU A 1 143 ? 7.627 -3.464 -20.944 1.00 79.00 143 LEU A CA 1
ATOM 1107 C C . LEU A 1 143 ? 8.695 -2.436 -20.567 1.00 79.00 143 LEU A C 1
ATOM 1109 O O . LEU A 1 143 ? 9.701 -2.286 -21.259 1.00 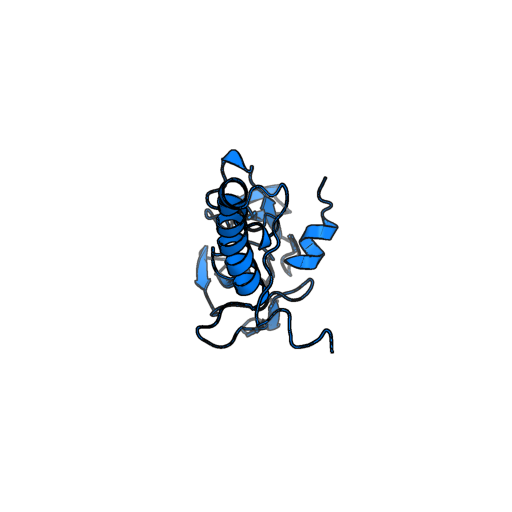79.00 143 LEU A O 1
ATOM 1113 N N . ASP A 1 144 ? 8.488 -1.788 -19.436 1.00 74.94 144 ASP A N 1
ATOM 1114 C CA . 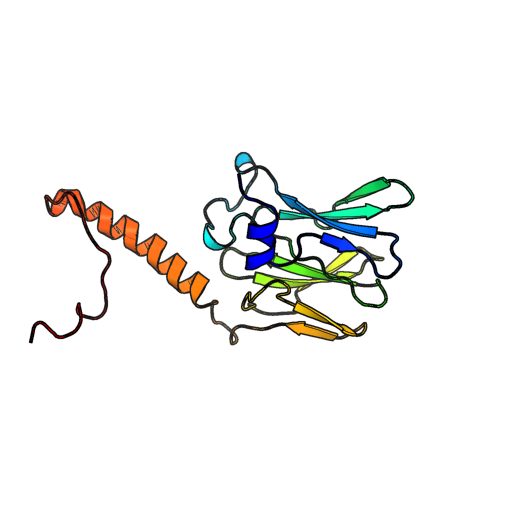ASP A 1 144 ? 9.341 -0.751 -18.896 1.00 74.94 144 ASP A CA 1
ATOM 1115 C C . ASP A 1 144 ? 10.735 -1.272 -18.520 1.00 74.94 144 ASP A C 1
ATOM 1117 O O . ASP A 1 144 ? 11.758 -0.716 -18.929 1.00 74.94 144 ASP A O 1
ATOM 1121 N N . ARG A 1 145 ? 10.815 -2.431 -17.851 1.00 76.31 145 ARG A N 1
ATOM 1122 C CA . ARG A 1 145 ? 12.100 -3.099 -17.573 1.00 76.31 145 ARG A CA 1
ATOM 1123 C C . ARG A 1 145 ? 12.824 -3.518 -18.846 1.00 76.31 145 ARG A C 1
ATOM 1125 O O . ARG A 1 145 ? 14.059 -3.523 -18.881 1.00 76.31 145 ARG A O 1
ATOM 1132 N N . ARG A 1 146 ? 12.095 -3.938 -19.881 1.00 80.44 146 ARG A N 1
ATOM 1133 C CA . ARG A 1 146 ? 12.694 -4.247 -21.186 1.00 80.44 146 ARG A CA 1
ATOM 1134 C C . ARG A 1 146 ? 13.206 -2.975 -21.861 1.00 80.44 146 ARG A C 1
ATOM 1136 O O . ARG A 1 146 ? 14.330 -2.991 -22.361 1.00 80.44 146 ARG A O 1
ATOM 1143 N N . ALA A 1 147 ? 12.453 -1.878 -21.809 1.00 77.88 147 ALA A N 1
ATOM 1144 C CA . ALA A 1 147 ? 12.845 -0.587 -22.366 1.00 77.88 147 ALA A CA 1
ATOM 1145 C C . ALA A 1 147 ? 14.105 -0.025 -21.686 1.00 77.88 147 ALA A C 1
ATOM 1147 O O . ALA A 1 147 ? 15.093 0.246 -22.370 1.00 77.88 147 ALA A O 1
ATOM 1148 N N . CYS A 1 148 ? 14.128 0.048 -20.351 1.00 75.12 148 CYS A N 1
ATOM 1149 C CA . CYS A 1 148 ? 15.277 0.547 -19.587 1.00 75.12 148 CYS A CA 1
ATOM 1150 C C . CYS A 1 148 ? 16.536 -0.312 -19.731 1.00 75.12 148 CYS A C 1
ATOM 1152 O O . CYS A 1 148 ? 17.637 0.203 -19.572 1.00 75.12 148 CYS A O 1
ATOM 1154 N N . ARG A 1 149 ? 16.409 -1.604 -20.056 1.00 79.81 149 ARG A N 1
ATOM 1155 C CA . ARG A 1 149 ? 17.570 -2.448 -20.381 1.00 79.81 149 ARG A CA 1
ATOM 1156 C C . ARG A 1 149 ? 18.053 -2.246 -21.813 1.00 79.81 149 ARG A C 1
ATOM 1158 O O . ARG A 1 149 ? 19.257 -2.165 -22.043 1.00 79.81 149 ARG A O 1
ATOM 1165 N N . LYS A 1 150 ? 17.132 -2.161 -22.774 1.00 80.94 150 LYS A N 1
ATOM 1166 C CA . LYS A 1 150 ? 17.472 -2.120 -24.200 1.00 80.94 150 LYS A CA 1
ATOM 1167 C C . LYS A 1 150 ? 17.941 -0.736 -24.664 1.00 80.94 150 LYS A C 1
ATOM 1169 O O . LYS A 1 150 ? 18.833 -0.659 -25.508 1.00 80.94 150 LYS A O 1
ATOM 1174 N N . ALA A 1 151 ? 17.393 0.349 -24.115 1.00 80.12 151 ALA A N 1
ATOM 1175 C CA . ALA A 1 151 ? 17.747 1.709 -24.527 1.00 80.12 151 ALA A CA 1
ATOM 1176 C C . ALA A 1 151 ? 19.224 2.068 -24.275 1.00 80.12 151 ALA A C 1
ATOM 1178 O O . ALA A 1 151 ? 19.892 2.430 -25.245 1.00 80.12 151 ALA A O 1
ATOM 1179 N N . PRO A 1 152 ? 19.803 1.864 -23.074 1.00 81.19 152 PRO A N 1
ATOM 1180 C CA . PRO A 1 152 ? 21.214 2.179 -22.834 1.00 81.19 152 PRO A CA 1
ATOM 1181 C C . PRO A 1 152 ? 22.173 1.344 -23.688 1.00 81.19 152 PRO A C 1
ATOM 1183 O O . PRO A 1 152 ? 23.157 1.863 -24.207 1.00 81.19 152 PRO A O 1
ATOM 1186 N N . GLN A 1 153 ? 21.866 0.057 -23.889 1.00 83.19 153 GLN A N 1
ATOM 1187 C CA . GLN A 1 153 ? 22.657 -0.831 -24.751 1.00 83.19 153 GLN A CA 1
ATOM 1188 C C . GLN A 1 153 ? 22.682 -0.353 -26.204 1.00 83.19 153 GLN A C 1
ATOM 1190 O O . GLN A 1 153 ? 23.690 -0.505 -26.889 1.00 83.19 153 GLN A O 1
ATOM 1195 N N . THR A 1 154 ? 21.572 0.219 -26.668 1.00 80.19 154 THR A N 1
ATOM 1196 C CA . THR A 1 154 ? 21.451 0.758 -28.022 1.00 80.19 154 THR A CA 1
ATOM 1197 C C . THR A 1 154 ? 22.188 2.096 -28.133 1.00 80.19 154 THR A C 1
ATOM 1199 O O . THR A 1 154 ? 22.939 2.301 -29.081 1.00 80.19 154 THR A O 1
ATOM 1202 N N . TRP A 1 155 ? 22.066 2.979 -27.136 1.00 78.56 155 TRP A N 1
ATOM 1203 C CA . TRP A 1 155 ? 22.814 4.243 -27.082 1.00 78.56 155 TRP A CA 1
ATOM 1204 C C . TRP A 1 155 ? 24.329 4.046 -27.047 1.00 78.56 155 TRP A C 1
ATOM 1206 O O . TRP A 1 155 ? 25.050 4.778 -27.714 1.00 78.56 155 TRP A O 1
ATOM 1216 N N . ALA A 1 156 ? 24.824 3.009 -26.370 1.00 82.50 156 ALA A N 1
ATOM 1217 C CA . ALA A 1 156 ? 26.251 2.681 -26.350 1.00 82.50 156 ALA A CA 1
ATOM 1218 C C . ALA A 1 156 ? 26.833 2.310 -27.734 1.00 82.50 156 ALA A C 1
ATOM 1220 O O . ALA A 1 156 ? 28.046 2.163 -27.878 1.00 82.50 156 ALA A O 1
ATOM 1221 N N . GLN A 1 157 ? 25.991 2.128 -28.757 1.00 78.25 157 GLN A N 1
ATOM 1222 C CA . GLN A 1 157 ? 26.423 1.863 -30.130 1.00 78.25 157 GLN A CA 1
ATOM 1223 C C . GLN A 1 157 ? 26.599 3.143 -30.961 1.00 78.25 157 GLN A C 1
ATOM 1225 O O . GLN A 1 157 ? 27.153 3.053 -32.054 1.00 78.25 157 GLN A O 1
ATOM 1230 N N . LEU A 1 158 ? 26.172 4.315 -30.468 1.00 76.62 158 LEU A N 1
ATOM 1231 C CA . LEU A 1 158 ? 26.204 5.591 -31.202 1.00 76.62 158 LEU A CA 1
ATOM 1232 C C . LEU A 1 158 ? 27.598 5.928 -31.739 1.00 76.62 158 LEU A C 1
ATOM 1234 O O . LEU A 1 158 ? 27.742 6.200 -32.931 1.00 76.62 158 LEU A O 1
ATOM 1238 N N . ASP A 1 159 ? 28.623 5.791 -30.896 1.00 72.31 159 ASP A N 1
ATOM 1239 C CA . ASP A 1 159 ? 30.014 6.068 -31.274 1.00 72.31 159 ASP A CA 1
ATOM 1240 C C . ASP A 1 159 ? 30.509 5.138 -32.389 1.00 72.31 159 ASP A C 1
ATOM 1242 O O . ASP A 1 159 ? 31.237 5.560 -33.284 1.00 72.31 159 ASP A O 1
ATOM 1246 N N . ARG A 1 160 ? 30.077 3.868 -32.384 1.00 73.44 160 ARG A N 1
ATOM 1247 C CA . ARG A 1 160 ? 30.435 2.900 -33.438 1.00 73.44 160 ARG A CA 1
ATOM 1248 C C . ARG A 1 160 ? 29.680 3.144 -34.739 1.00 73.44 160 ARG A C 1
ATOM 1250 O O . ARG A 1 160 ? 30.169 2.770 -35.799 1.00 73.44 160 ARG A O 1
ATOM 1257 N N . LEU A 1 161 ? 28.482 3.715 -34.653 1.00 72.69 161 LEU A N 1
ATOM 1258 C CA . LEU A 1 161 ? 27.616 3.997 -35.796 1.00 72.69 161 LEU A CA 1
ATOM 1259 C C . LEU A 1 161 ? 27.896 5.371 -36.422 1.00 72.69 161 LEU A C 1
ATOM 1261 O O . LEU A 1 161 ? 27.339 5.666 -37.476 1.00 72.69 161 LEU A O 1
ATOM 1265 N N . GLY A 1 162 ? 28.718 6.216 -35.787 1.00 78.06 162 GLY A N 1
ATOM 1266 C CA . GLY A 1 162 ? 28.978 7.585 -36.243 1.00 78.06 162 GLY A CA 1
ATOM 1267 C C . GLY A 1 162 ? 27.719 8.461 -36.285 1.00 78.06 162 GLY A C 1
ATOM 1268 O O . GLY A 1 162 ? 27.670 9.427 -37.043 1.00 78.06 162 GLY A O 1
ATOM 1269 N N . SER A 1 163 ? 26.687 8.109 -35.512 1.00 74.62 163 SER A N 1
ATOM 1270 C CA . SER A 1 163 ? 25.385 8.784 -35.502 1.00 74.62 163 SER A CA 1
ATOM 1271 C C . SER A 1 163 ? 25.172 9.523 -34.184 1.00 74.62 163 SER A C 1
ATOM 1273 O O . SER A 1 163 ? 25.577 9.049 -33.127 1.00 74.62 163 SER A O 1
ATOM 1275 N N . SER A 1 164 ? 24.478 10.661 -34.232 1.00 74.81 164 SER A N 1
ATOM 1276 C CA . SER A 1 164 ? 24.062 11.427 -33.047 1.00 74.81 164 SER A CA 1
ATOM 1277 C C . SER A 1 164 ? 22.735 10.950 -32.446 1.00 74.81 164 SER A C 1
ATOM 1279 O O . SER A 1 164 ? 22.333 11.418 -31.382 1.00 74.81 164 SER A O 1
ATOM 1281 N N . THR A 1 165 ? 22.037 10.026 -33.115 1.00 74.50 165 THR A N 1
ATOM 1282 C CA . THR A 1 165 ? 20.748 9.479 -32.666 1.00 74.50 165 THR A CA 1
ATOM 1283 C C . THR A 1 165 ? 20.640 7.984 -32.959 1.00 74.50 165 THR A C 1
ATOM 1285 O O . THR A 1 165 ? 21.226 7.473 -33.916 1.00 74.50 165 THR A O 1
ATOM 1288 N N . VAL A 1 166 ? 19.884 7.263 -32.127 1.00 70.38 166 VAL A N 1
ATOM 1289 C CA . VAL A 1 166 ? 19.554 5.850 -32.351 1.00 70.38 166 VAL A CA 1
ATOM 1290 C C . VAL A 1 166 ? 18.198 5.531 -31.724 1.00 70.38 166 VAL A C 1
ATOM 1292 O O . VAL A 1 166 ? 17.850 6.050 -30.663 1.00 70.38 166 VAL A O 1
ATOM 1295 N N . SER A 1 167 ? 17.422 4.688 -32.403 1.00 72.25 167 SER A N 1
ATOM 1296 C CA . SER A 1 167 ? 16.080 4.274 -31.984 1.00 72.25 167 SER A CA 1
ATOM 1297 C C . SER A 1 167 ? 16.064 2.800 -31.588 1.00 72.25 167 SER A C 1
ATOM 1299 O O . SER A 1 167 ? 16.756 1.979 -32.187 1.00 72.25 167 SER A O 1
ATOM 1301 N N . VAL A 1 168 ? 15.239 2.442 -30.602 1.00 68.00 168 VAL A N 1
ATOM 1302 C CA . VAL A 1 168 ? 15.019 1.047 -30.193 1.00 68.00 168 VAL A CA 1
ATOM 1303 C C . VAL A 1 168 ? 13.730 0.537 -30.833 1.00 68.00 168 VAL A C 1
ATOM 1305 O O . VAL A 1 168 ? 12.671 0.561 -30.213 1.00 68.00 168 VAL A O 1
ATOM 1308 N N . LEU A 1 169 ? 13.811 0.080 -32.080 1.00 67.81 169 LEU A N 1
ATOM 1309 C CA . LEU A 1 169 ? 12.661 -0.455 -32.818 1.00 67.81 169 LEU A CA 1
ATOM 1310 C C . LEU A 1 169 ? 12.662 -2.003 -32.803 1.00 67.81 169 LEU A C 1
ATOM 1312 O O . LEU A 1 169 ? 13.651 -2.627 -32.387 1.00 67.81 169 LEU A O 1
ATOM 1316 N N . GLY A 1 170 ? 11.546 -2.673 -33.133 1.00 52.75 170 GLY A N 1
ATOM 1317 C CA . GLY A 1 170 ? 11.484 -4.135 -32.969 1.00 52.75 170 GLY A CA 1
ATOM 1318 C C . GLY A 1 170 ? 10.270 -4.885 -33.519 1.00 52.75 170 GLY A C 1
ATOM 1319 O O . GLY A 1 170 ? 9.147 -4.450 -33.373 1.00 52.75 170 GLY A O 1
ATOM 1320 N N . GLN A 1 171 ? 10.545 -6.085 -34.046 1.00 42.28 171 GLN A N 1
ATOM 1321 C CA . GLN A 1 171 ? 9.698 -7.023 -34.811 1.00 42.28 171 GLN A CA 1
ATOM 1322 C C . GLN A 1 171 ? 9.495 -6.738 -36.314 1.00 42.28 171 GLN A C 1
ATOM 1324 O O . GLN A 1 171 ? 8.419 -6.973 -36.852 1.00 42.28 171 GLN A O 1
ATOM 1329 N N . ARG A 1 172 ? 10.605 -6.367 -36.998 1.00 44.69 172 ARG A N 1
ATOM 1330 C CA . ARG A 1 172 ? 10.869 -6.164 -38.459 1.00 44.69 172 ARG A CA 1
ATOM 1331 C C . ARG A 1 172 ? 10.988 -4.716 -39.000 1.00 44.69 172 ARG A C 1
ATOM 1333 O O . ARG A 1 172 ? 11.062 -4.608 -40.202 1.00 44.69 172 ARG A O 1
ATOM 1340 N N . ASP A 1 173 ? 10.785 -3.629 -38.263 1.00 52.59 173 ASP A N 1
ATOM 1341 C CA . ASP A 1 173 ? 10.203 -2.355 -38.798 1.00 52.59 173 ASP A CA 1
ATOM 1342 C C . ASP A 1 173 ? 9.128 -2.492 -39.938 1.00 52.59 173 ASP A C 1
ATOM 1344 O O . ASP A 1 173 ? 8.789 -1.568 -40.661 1.00 52.59 173 ASP A O 1
ATOM 1348 N N . TRP A 1 174 ? 8.572 -3.713 -40.010 1.00 45.56 174 TRP A N 1
ATOM 1349 C CA . TRP A 1 174 ? 7.234 -4.270 -40.173 1.00 45.56 174 TRP A CA 1
ATOM 1350 C C . TRP A 1 174 ? 6.595 -4.080 -41.541 1.00 45.56 174 TRP A C 1
ATOM 1352 O O . TRP A 1 174 ? 5.462 -3.640 -41.673 1.00 45.56 174 TRP A O 1
ATOM 1362 N N . ARG A 1 175 ? 7.296 -4.649 -42.531 1.00 46.22 175 ARG A N 1
ATOM 1363 C CA . ARG A 1 175 ? 6.786 -5.207 -43.804 1.00 46.22 175 ARG A CA 1
ATOM 1364 C C . ARG A 1 175 ? 6.390 -4.231 -44.917 1.00 46.22 175 ARG A C 1
ATOM 1366 O O . ARG A 1 175 ? 6.040 -4.719 -45.987 1.00 46.22 175 ARG A O 1
ATOM 1373 N N . ALA A 1 176 ? 6.448 -2.922 -44.727 1.00 43.19 176 ALA A N 1
ATOM 1374 C CA . ALA A 1 176 ? 6.114 -1.954 -45.769 1.00 43.19 176 ALA A CA 1
ATOM 1375 C C . ALA A 1 176 ? 6.763 -0.601 -45.410 1.00 43.19 176 ALA A C 1
ATOM 1377 O O . ALA A 1 176 ? 6.605 -0.173 -44.278 1.00 43.19 176 ALA A O 1
ATOM 1378 N N . GLY A 1 177 ? 7.518 0.121 -46.237 1.00 43.88 177 GLY A N 1
ATOM 1379 C CA . GLY A 1 177 ? 7.323 0.368 -47.666 1.00 43.88 177 GLY A CA 1
ATOM 1380 C C . GLY A 1 177 ? 6.988 -0.851 -48.511 1.00 43.88 177 GLY A C 1
ATOM 1381 O O . GLY A 1 177 ? 7.837 -1.705 -48.742 1.00 43.88 177 GLY A O 1
ATOM 1382 N N . ARG A 1 178 ? 5.720 -0.953 -48.904 1.00 45.34 178 ARG A N 1
ATOM 1383 C CA . ARG A 1 178 ? 5.354 -1.577 -50.174 1.00 45.34 178 ARG A CA 1
ATOM 1384 C C . ARG A 1 178 ? 5.725 -0.615 -51.291 1.00 45.34 178 ARG A C 1
ATOM 1386 O O . ARG A 1 178 ? 5.754 0.601 -50.992 1.00 45.34 178 ARG A O 1
#

Radius of gyration: 20.22 Å; Cα contacts (8 Å, |Δi|>4): 338; chains: 1; bounding box: 47×36×72 Å